Protein AF-A0A8B8AZ36-F1 (afdb_monomer_lite)

Organism: Crassostrea virginica (NCBI:txid6565)

Sequence (189 aa):
MECHCDKELCHYITGCNLSLAEGDSGCSVGYTGTDCELKCRYPNYGAGCQNQCSCNNSSCDPIFGCNTSNLKQCPLGYTEGNCEQPCEFPKFGEDCQKTCNCSEETCDHIFGCMSQNETNCSRKNEDMARNSSILFTSVIILSSLAFIMALFYVCILCKTQNKANHYMHQQISISAHQRHINLYENINI

InterPro domains:
  IPR042635 MEGF10/SREC1/2-like [PTHR24043] (3-163)

Structure (mmCIF, N/CA/C/O backbone):
data_AF-A0A8B8AZ36-F1
#
_entry.id   AF-A0A8B8AZ36-F1
#
loop_
_atom_site.group_PDB
_atom_site.id
_atom_site.type_symbol
_atom_site.label_atom_id
_atom_site.label_alt_id
_atom_site.label_comp_id
_atom_site.label_asym_id
_atom_site.label_entity_id
_atom_site.label_seq_id
_atom_site.pdbx_PDB_ins_code
_atom_site.Cartn_x
_atom_site.Cartn_y
_atom_site.Cartn_z
_atom_site.occupancy
_atom_site.B_iso_or_equiv
_atom_site.auth_seq_id
_atom_site.auth_comp_id
_atom_site.auth_asym_id
_atom_site.auth_atom_id
_atom_site.pdbx_PDB_model_num
ATOM 1 N N . MET A 1 1 ? -16.286 13.012 5.674 1.00 29.84 1 MET A N 1
ATOM 2 C CA . MET A 1 1 ? -16.216 12.220 4.433 1.00 29.84 1 MET A CA 1
ATOM 3 C C . MET A 1 1 ? -15.102 11.218 4.662 1.00 29.84 1 MET A C 1
ATOM 5 O O . MET A 1 1 ? -13.938 11.555 4.505 1.00 29.84 1 MET A O 1
ATOM 9 N N . GLU A 1 2 ? -15.457 10.093 5.277 1.00 26.86 2 GLU A N 1
ATOM 10 C CA . GLU A 1 2 ? -14.525 9.048 5.708 1.00 26.86 2 GLU A CA 1
ATOM 11 C C . GLU A 1 2 ? -14.263 8.101 4.541 1.00 26.86 2 GLU A C 1
ATOM 13 O O . GLU A 1 2 ? -15.210 7.602 3.937 1.00 26.86 2 GLU A O 1
ATOM 18 N N . CYS A 1 3 ? -12.992 7.836 4.241 1.00 32.00 3 CYS A N 1
ATOM 19 C CA . CYS A 1 3 ? -12.633 6.716 3.385 1.00 32.00 3 CYS A CA 1
ATOM 20 C C . CYS A 1 3 ? -12.610 5.446 4.242 1.00 32.00 3 CYS A C 1
ATOM 22 O O . CYS A 1 3 ? -11.691 5.248 5.035 1.00 32.00 3 CYS A O 1
ATOM 24 N N . HIS A 1 4 ? -13.638 4.608 4.111 1.00 37.12 4 HIS A N 1
ATOM 25 C CA . HIS A 1 4 ? -13.604 3.221 4.572 1.00 37.12 4 HIS A CA 1
ATOM 26 C C . HIS A 1 4 ? -12.771 2.406 3.580 1.00 37.12 4 HIS A C 1
ATOM 28 O O . HIS A 1 4 ? -13.288 1.947 2.569 1.00 37.12 4 HIS A O 1
ATOM 34 N N . CYS A 1 5 ? -11.480 2.246 3.848 1.00 43.59 5 CYS A N 1
ATOM 35 C CA . CYS A 1 5 ? -10.714 1.170 3.232 1.00 43.59 5 CYS A CA 1
ATOM 36 C C . CYS A 1 5 ? -10.516 0.080 4.276 1.00 43.59 5 CYS A C 1
ATOM 38 O O . CYS A 1 5 ? -9.810 0.294 5.267 1.00 43.59 5 CYS A O 1
ATOM 40 N N . ASP A 1 6 ? -11.109 -1.088 4.048 1.00 44.56 6 ASP A N 1
ATOM 41 C CA . ASP A 1 6 ? -10.643 -2.301 4.704 1.00 44.56 6 ASP A CA 1
ATOM 42 C C . ASP A 1 6 ? -9.175 -2.541 4.332 1.00 44.56 6 ASP A C 1
ATOM 44 O O . ASP A 1 6 ? -8.720 -2.188 3.242 1.00 44.56 6 ASP A O 1
ATOM 48 N N . LYS A 1 7 ? -8.410 -3.123 5.260 1.00 47.09 7 LYS A N 1
ATOM 49 C CA . LYS A 1 7 ? -6.957 -3.339 5.126 1.00 47.09 7 LYS A CA 1
ATOM 50 C C . LYS A 1 7 ? -6.553 -4.141 3.878 1.00 47.09 7 LYS A C 1
ATOM 52 O O . LYS A 1 7 ? -5.379 -4.128 3.527 1.00 47.09 7 LYS A O 1
ATOM 57 N N . GLU A 1 8 ? -7.503 -4.803 3.224 1.00 43.94 8 GLU A N 1
ATOM 58 C CA . GLU A 1 8 ? -7.317 -5.572 1.989 1.00 43.94 8 GLU A CA 1
ATOM 59 C C . GLU A 1 8 ? -7.479 -4.737 0.701 1.00 43.94 8 GLU A C 1
ATOM 61 O O . GLU A 1 8 ? -7.042 -5.178 -0.355 1.00 43.94 8 GLU A O 1
ATOM 66 N N . LEU A 1 9 ? -8.021 -3.511 0.766 1.00 43.47 9 LEU A N 1
ATOM 67 C CA . LEU A 1 9 ? -8.210 -2.621 -0.397 1.00 43.47 9 LEU A CA 1
ATOM 68 C C . LEU A 1 9 ? -7.116 -1.548 -0.564 1.00 43.47 9 LEU A C 1
ATOM 70 O O . LEU A 1 9 ? -7.205 -0.680 -1.434 1.00 43.47 9 LEU A O 1
ATOM 74 N N . CYS A 1 10 ? -6.060 -1.593 0.249 1.00 44.44 10 CYS A N 1
ATOM 75 C CA . CYS A 1 10 ? -4.899 -0.722 0.084 1.00 44.44 10 CYS A CA 1
ATOM 76 C C . CYS A 1 10 ? -3.953 -1.290 -0.981 1.00 44.44 10 CYS A C 1
ATOM 78 O O . CYS A 1 10 ? -3.087 -2.109 -0.681 1.00 44.44 10 CYS A O 1
ATOM 80 N N . HIS A 1 11 ? -4.071 -0.822 -2.223 1.00 43.62 11 HIS A N 1
ATOM 81 C CA . HIS A 1 11 ? -3.077 -1.120 -3.251 1.00 43.62 11 HIS A CA 1
ATOM 82 C C . HIS A 1 11 ? -1.880 -0.170 -3.128 1.00 43.62 11 HIS A C 1
ATOM 84 O O . HIS A 1 11 ? -2.025 1.054 -3.179 1.00 43.62 11 HIS A O 1
ATOM 90 N N . TYR A 1 12 ? -0.685 -0.743 -2.978 1.00 45.41 12 TYR A N 1
ATOM 91 C CA . TYR A 1 12 ? 0.540 -0.013 -2.640 1.00 45.41 12 TYR A CA 1
ATOM 92 C C . TYR A 1 12 ? 0.990 1.011 -3.697 1.00 45.41 12 TYR A C 1
ATOM 94 O O . TYR A 1 12 ? 1.766 1.895 -3.366 1.00 45.41 12 TYR A O 1
ATOM 102 N N . ILE A 1 13 ? 0.487 0.939 -4.938 1.00 41.25 13 ILE A N 1
ATOM 103 C CA . ILE A 1 13 ? 0.806 1.891 -6.021 1.00 41.25 13 ILE A CA 1
ATOM 104 C C . ILE A 1 13 ? -0.201 3.055 -6.083 1.00 41.25 13 ILE A C 1
ATOM 106 O O . ILE A 1 13 ? 0.170 4.184 -6.388 1.00 41.25 13 ILE A O 1
ATOM 110 N N . THR A 1 14 ? -1.483 2.806 -5.800 1.00 44.69 14 THR A N 1
ATOM 111 C CA . THR A 1 14 ? -2.574 3.776 -6.036 1.00 44.69 14 THR A CA 1
ATOM 112 C C . THR A 1 14 ? -3.171 4.369 -4.757 1.00 44.69 14 THR A C 1
ATOM 114 O O . THR A 1 14 ? -4.000 5.278 -4.835 1.00 44.69 14 THR A O 1
ATOM 117 N N . GLY A 1 15 ? -2.751 3.888 -3.581 1.00 50.66 15 GLY A N 1
ATOM 118 C CA . GLY A 1 15 ? -3.292 4.298 -2.285 1.00 50.66 15 GLY A CA 1
ATOM 119 C C . GLY A 1 15 ? -4.764 3.904 -2.094 1.00 50.66 15 GLY A C 1
ATOM 120 O O . GLY A 1 15 ? -5.312 3.090 -2.836 1.00 50.66 15 GLY A O 1
ATOM 121 N N . CYS A 1 16 ? -5.417 4.499 -1.091 1.00 47.12 16 CYS A N 1
ATOM 122 C CA . CYS A 1 16 ? -6.857 4.359 -0.851 1.00 47.12 16 CYS A CA 1
ATOM 123 C C . CYS A 1 16 ? -7.655 5.238 -1.812 1.00 47.12 16 CYS A C 1
ATOM 125 O O . CYS A 1 16 ? -8.027 6.365 -1.478 1.00 47.12 16 CYS A O 1
ATOM 127 N N . ASN A 1 17 ? -7.900 4.740 -3.019 1.00 44.03 17 ASN A N 1
ATOM 128 C CA . ASN A 1 17 ? -8.716 5.445 -3.994 1.00 44.03 17 ASN A CA 1
ATOM 129 C C . ASN A 1 17 ? -10.112 4.827 -4.071 1.00 44.03 17 ASN A C 1
ATOM 131 O O . ASN A 1 17 ? -10.354 3.902 -4.837 1.00 44.03 17 ASN A O 1
ATOM 135 N N . LEU A 1 18 ? -11.035 5.382 -3.288 1.00 46.84 18 LEU A N 1
ATOM 136 C CA . LEU A 1 18 ? -12.446 4.987 -3.228 1.00 46.84 18 LEU A CA 1
ATOM 137 C C . LEU A 1 18 ? -13.262 5.387 -4.477 1.00 46.84 18 LEU A C 1
ATOM 139 O O . LEU A 1 18 ? -14.480 5.496 -4.386 1.00 46.84 18 LEU A O 1
ATOM 143 N N . SER A 1 19 ? -12.629 5.673 -5.627 1.00 43.22 19 SER A N 1
ATOM 144 C CA . SER A 1 19 ? -13.384 6.174 -6.791 1.00 43.22 19 SER A CA 1
ATOM 145 C C . SER A 1 19 ? -12.708 6.172 -8.175 1.00 43.22 19 SER A C 1
ATOM 147 O O . SER A 1 19 ? -13.325 6.684 -9.103 1.00 43.22 19 SER A O 1
ATOM 149 N N . LEU A 1 20 ? -11.495 5.637 -8.391 1.00 43.44 20 LEU A N 1
ATOM 150 C CA . LEU A 1 20 ? -10.853 5.726 -9.729 1.00 43.44 20 LEU A CA 1
ATOM 151 C C . LEU A 1 20 ? -10.455 4.405 -10.403 1.00 43.44 20 LEU A C 1
ATOM 153 O O . LEU A 1 20 ? -9.834 4.447 -11.463 1.00 43.44 20 LEU A O 1
ATOM 157 N N . ALA A 1 21 ? -10.815 3.241 -9.863 1.00 45.69 21 ALA A N 1
ATOM 158 C CA . ALA A 1 21 ? -10.394 1.976 -10.472 1.00 45.69 21 ALA A CA 1
ATOM 159 C C . ALA A 1 21 ? -11.364 0.804 -10.294 1.00 45.69 21 ALA A C 1
ATOM 161 O O . ALA A 1 21 ? -10.959 -0.340 -10.471 1.00 45.69 21 ALA A O 1
ATOM 162 N N . GLU A 1 22 ? -12.633 1.047 -9.977 1.00 45.59 22 GLU A N 1
ATOM 163 C CA . GLU A 1 22 ? -13.631 -0.019 -10.051 1.00 45.59 22 GLU A CA 1
ATOM 164 C C . GLU A 1 22 ? -13.930 -0.285 -11.532 1.00 45.59 22 GLU A C 1
ATOM 166 O O . GLU A 1 22 ? -14.834 0.286 -12.136 1.00 45.59 22 GLU A O 1
ATOM 171 N N . GLY A 1 23 ? -13.123 -1.148 -12.154 1.00 50.41 23 GLY A N 1
ATOM 172 C CA . GLY A 1 23 ? -13.674 -1.993 -13.205 1.00 50.41 23 GLY A CA 1
ATOM 173 C C . GLY A 1 23 ? -14.801 -2.832 -12.598 1.00 50.41 23 GLY A C 1
ATOM 174 O O . GLY A 1 23 ? -14.775 -3.104 -11.399 1.00 50.41 23 GLY A O 1
ATOM 175 N N . ASP A 1 24 ? -15.752 -3.270 -13.422 1.00 50.84 24 ASP A N 1
ATOM 176 C CA . ASP A 1 24 ? -16.956 -4.051 -13.055 1.00 50.84 24 ASP A CA 1
ATOM 177 C C . ASP A 1 24 ? -16.686 -5.275 -12.134 1.00 50.84 24 ASP A C 1
ATOM 179 O O . ASP A 1 24 ? -17.596 -5.847 -11.547 1.00 50.84 24 ASP A O 1
ATOM 183 N N . SER A 1 25 ? -15.415 -5.666 -11.973 1.00 54.69 25 SER A N 1
ATOM 184 C CA . SER A 1 25 ? -14.916 -6.757 -11.135 1.00 54.69 25 SER A CA 1
ATOM 185 C C . SER A 1 25 ? -14.356 -6.367 -9.751 1.00 54.69 25 SER A C 1
ATOM 187 O O . SER A 1 25 ? -13.935 -7.261 -9.028 1.00 54.69 25 SER A O 1
ATOM 189 N N . GLY A 1 26 ? -14.279 -5.083 -9.375 1.00 62.75 26 GLY A N 1
ATOM 190 C CA . GLY A 1 26 ? -13.839 -4.643 -8.033 1.00 62.75 26 GLY A CA 1
ATOM 191 C C . GLY A 1 26 ? -12.334 -4.759 -7.715 1.00 62.75 26 GLY A C 1
ATOM 192 O O . GLY A 1 26 ? -11.932 -4.507 -6.583 1.00 62.75 26 GLY A O 1
ATOM 193 N N . CYS A 1 27 ? -11.489 -5.111 -8.692 1.00 70.00 27 CYS A N 1
ATOM 194 C CA . CYS A 1 27 ? -10.033 -5.213 -8.523 1.00 70.00 27 CYS A CA 1
ATOM 195 C C . CYS A 1 27 ? -9.284 -3.953 -8.973 1.00 70.00 27 CYS A C 1
ATOM 197 O O . CYS A 1 27 ? -9.700 -3.276 -9.913 1.00 70.00 27 CYS A O 1
ATOM 199 N N . SER A 1 28 ? -8.119 -3.706 -8.359 1.00 67.75 28 SER A N 1
ATOM 200 C CA . SER A 1 28 ? -7.162 -2.683 -8.803 1.00 67.75 28 SER A CA 1
ATOM 201 C C . SER A 1 28 ? -6.790 -2.851 -10.280 1.00 67.75 28 SER A C 1
ATOM 203 O O . SER A 1 28 ? -6.712 -3.967 -10.796 1.00 67.75 28 SER A O 1
ATOM 205 N N . VAL A 1 29 ? -6.509 -1.733 -10.960 1.00 73.00 29 VAL A N 1
ATOM 206 C CA . VAL A 1 29 ? -6.084 -1.723 -12.371 1.00 73.00 29 VAL A CA 1
ATOM 207 C C . VAL A 1 29 ? -4.913 -2.685 -12.582 1.00 73.00 29 VAL A C 1
ATOM 209 O O . VAL A 1 29 ? -3.941 -2.653 -11.830 1.00 73.00 29 VAL A O 1
ATOM 212 N N . GLY A 1 30 ? -5.006 -3.531 -13.609 1.00 77.25 30 GLY A N 1
ATOM 213 C CA . GLY A 1 30 ? -3.983 -4.522 -13.933 1.00 77.25 30 GLY A CA 1
ATOM 214 C C . GLY A 1 30 ? -4.075 -5.843 -13.171 1.00 77.25 30 GLY A C 1
ATOM 215 O O . GLY A 1 30 ? -3.223 -6.707 -13.390 1.00 77.25 30 GLY A O 1
ATOM 216 N N . TYR A 1 31 ? -5.107 -6.029 -12.342 1.00 77.19 31 TYR A N 1
ATOM 217 C CA . TYR A 1 31 ? -5.356 -7.256 -11.587 1.00 77.19 31 TYR A CA 1
ATOM 218 C C . TYR A 1 31 ? -6.788 -7.788 -11.770 1.00 77.19 31 TYR A C 1
ATOM 220 O O . TYR A 1 31 ? -7.720 -7.059 -12.109 1.00 77.19 31 TYR A O 1
ATOM 228 N N . THR A 1 32 ? -6.950 -9.094 -11.563 1.00 79.81 32 THR A N 1
ATOM 229 C CA . THR A 1 32 ? -8.193 -9.861 -11.696 1.00 79.81 32 THR A CA 1
ATOM 230 C C . THR A 1 32 ? -8.167 -11.104 -10.790 1.00 79.81 32 THR A C 1
ATOM 232 O O . THR A 1 32 ? -7.202 -11.336 -10.061 1.00 79.81 32 THR A O 1
ATOM 235 N N . GLY A 1 33 ? -9.221 -11.919 -10.838 1.00 75.12 33 GLY A N 1
ATOM 236 C CA . GLY A 1 33 ? -9.427 -13.076 -9.962 1.00 75.12 33 GLY A CA 1
ATOM 237 C C . GLY A 1 33 ? -10.389 -12.779 -8.812 1.00 75.12 33 GLY A C 1
ATOM 238 O O . GLY A 1 33 ? -10.807 -11.640 -8.627 1.00 75.12 33 GLY A O 1
ATOM 239 N N . THR A 1 34 ? -10.755 -13.816 -8.056 1.00 73.19 34 THR A N 1
ATOM 240 C CA . THR A 1 34 ? -11.676 -13.707 -6.909 1.00 73.19 34 THR A CA 1
ATOM 241 C C . THR A 1 34 ? -11.117 -12.828 -5.798 1.00 73.19 34 THR A C 1
ATOM 243 O O . THR A 1 34 ? -11.870 -12.086 -5.182 1.00 73.19 34 THR A O 1
ATOM 246 N N . ASP A 1 35 ? -9.797 -12.873 -5.614 1.00 70.31 35 ASP A N 1
ATOM 247 C CA . ASP A 1 35 ? -9.071 -12.176 -4.548 1.00 70.31 35 ASP A CA 1
ATOM 248 C C . ASP A 1 35 ? -8.061 -11.156 -5.111 1.00 70.31 35 ASP A C 1
ATOM 250 O O . ASP A 1 35 ? -7.111 -10.760 -4.443 1.00 70.31 35 ASP A O 1
ATOM 254 N N . CYS A 1 36 ? -8.227 -10.751 -6.378 1.00 75.50 36 CYS A N 1
ATOM 255 C CA . CYS A 1 36 ? -7.363 -9.793 -7.084 1.00 75.50 36 CYS A CA 1
ATOM 256 C C . CYS A 1 36 ? -5.855 -10.139 -7.100 1.00 75.50 36 CYS A C 1
ATOM 258 O O . CYS A 1 36 ? -5.009 -9.269 -7.301 1.00 75.50 36 CYS A O 1
ATOM 260 N N . GLU A 1 37 ? -5.507 -11.415 -6.924 1.00 78.38 37 GLU A N 1
ATOM 261 C CA . GLU A 1 37 ? -4.124 -11.910 -6.882 1.00 78.38 37 GLU A CA 1
ATOM 262 C C . GLU A 1 37 ? -3.501 -12.122 -8.273 1.00 78.38 37 GLU A C 1
ATOM 264 O O . GLU A 1 37 ? -2.282 -12.257 -8.415 1.00 78.38 37 GLU A O 1
ATOM 269 N N . LEU A 1 38 ? -4.322 -12.151 -9.326 1.00 79.12 38 LEU A N 1
ATOM 270 C CA . LEU A 1 38 ? -3.872 -12.460 -10.677 1.00 79.12 38 LEU A CA 1
ATOM 271 C C . LEU A 1 38 ? -3.616 -11.171 -11.450 1.00 79.12 38 LEU A C 1
ATOM 273 O O . LEU A 1 38 ? -4.531 -10.387 -11.676 1.00 79.12 38 LEU A O 1
ATOM 277 N N . LYS A 1 39 ? -2.390 -10.973 -11.939 1.00 83.12 39 LYS A N 1
ATOM 278 C CA . LYS A 1 39 ? -2.108 -9.911 -12.917 1.00 83.12 39 LYS A CA 1
ATOM 279 C C . LYS A 1 39 ? -2.879 -10.159 -14.212 1.00 83.12 39 LYS A C 1
ATOM 281 O O . LYS A 1 39 ? -3.089 -11.313 -14.601 1.00 83.12 39 LYS A O 1
ATOM 286 N N . CYS A 1 40 ? -3.234 -9.089 -14.921 1.00 87.50 40 CYS A N 1
ATOM 287 C CA . CYS A 1 40 ? -3.819 -9.215 -16.247 1.00 87.50 40 CYS A CA 1
ATOM 288 C C . CYS A 1 40 ? -2.908 -10.039 -17.154 1.00 87.50 40 CYS A C 1
ATOM 290 O O . CYS A 1 40 ? -1.714 -9.775 -17.307 1.00 87.50 40 CYS A O 1
ATOM 292 N N . ARG A 1 41 ? -3.489 -11.086 -17.737 1.00 92.69 41 ARG A N 1
ATOM 293 C CA . ARG A 1 41 ? -2.778 -11.979 -18.641 1.00 92.69 41 ARG A CA 1
ATOM 294 C C . ARG A 1 41 ? -2.776 -11.378 -20.038 1.00 92.69 41 ARG A C 1
ATOM 296 O O . ARG A 1 41 ? -3.846 -11.050 -20.554 1.00 92.69 41 ARG A O 1
ATOM 303 N N . TYR A 1 42 ? -1.603 -11.334 -20.668 1.00 91.81 42 TYR A N 1
ATOM 304 C CA . TYR A 1 42 ? -1.464 -10.944 -22.070 1.00 91.81 42 TYR A CA 1
ATOM 305 C C . TYR A 1 42 ? -2.485 -11.676 -22.963 1.00 91.81 42 TYR A C 1
ATOM 307 O O . TYR A 1 42 ? -2.653 -12.894 -22.815 1.00 91.81 42 TYR A O 1
ATOM 315 N N . PRO A 1 43 ? -3.161 -10.968 -23.886 1.00 91.50 43 PRO A N 1
ATOM 316 C CA . PRO A 1 43 ? -2.902 -9.585 -24.304 1.00 91.50 43 PRO A CA 1
ATOM 317 C C . PRO A 1 43 ? -3.593 -8.507 -23.463 1.00 91.50 43 PRO A C 1
ATOM 319 O O . PRO A 1 43 ? -3.598 -7.355 -23.872 1.00 91.50 43 PRO A O 1
ATOM 322 N N . ASN A 1 44 ? -4.198 -8.840 -22.327 1.00 91.25 44 ASN A N 1
ATOM 323 C CA . ASN A 1 44 ? -5.080 -7.914 -21.632 1.00 91.25 44 ASN A CA 1
ATOM 324 C C . ASN A 1 44 ? -4.363 -7.021 -20.610 1.00 91.25 44 ASN A C 1
ATOM 326 O O . ASN A 1 44 ? -3.403 -7.451 -19.974 1.00 91.25 44 ASN A O 1
ATOM 330 N N . TYR A 1 45 ? -4.882 -5.808 -20.417 1.00 87.19 45 TYR A N 1
ATOM 331 C CA . TYR A 1 45 ? -4.398 -4.829 -19.444 1.00 87.19 45 TYR A CA 1
ATOM 332 C C . TYR A 1 45 ? -5.518 -3.881 -18.971 1.00 87.19 45 TYR A C 1
ATOM 334 O O . TYR A 1 45 ? -6.638 -3.891 -19.490 1.00 87.19 45 TYR A O 1
ATOM 342 N N . GLY A 1 46 ? -5.206 -3.026 -17.998 1.00 74.56 46 GLY A N 1
ATOM 343 C CA . GLY A 1 46 ? -6.093 -1.979 -17.501 1.00 74.56 46 GLY A CA 1
ATOM 344 C C . GLY A 1 46 ? -7.117 -2.478 -16.479 1.00 74.56 46 GLY A C 1
ATOM 345 O O . GLY A 1 46 ? -6.987 -3.560 -15.906 1.00 74.56 46 GLY A O 1
ATOM 346 N N . ALA A 1 47 ? -8.133 -1.659 -16.204 1.00 77.94 47 ALA A N 1
ATOM 347 C CA . ALA A 1 47 ? -9.165 -1.986 -15.223 1.00 77.94 47 ALA A CA 1
ATOM 348 C C . ALA A 1 47 ? -9.960 -3.218 -15.681 1.00 77.94 47 ALA A C 1
ATOM 350 O O . ALA A 1 47 ? -10.400 -3.286 -16.830 1.00 77.94 47 ALA A O 1
ATOM 351 N N . GLY A 1 48 ? -10.084 -4.217 -14.801 1.00 77.94 48 GLY A N 1
ATOM 352 C CA . GLY A 1 48 ? -10.758 -5.483 -15.106 1.00 77.94 48 GLY A CA 1
ATOM 353 C C . GLY A 1 48 ? -10.160 -6.265 -16.283 1.00 77.94 48 GLY A C 1
ATOM 354 O O . GLY A 1 48 ? -10.836 -7.130 -16.832 1.00 77.94 48 GLY A O 1
ATOM 355 N N . CYS A 1 49 ? -8.928 -5.954 -16.707 1.00 87.06 49 CYS A N 1
ATOM 356 C CA . CYS A 1 49 ? -8.278 -6.559 -17.872 1.00 87.06 49 CYS A CA 1
ATOM 357 C C . CYS A 1 49 ? -9.119 -6.472 -19.161 1.00 87.06 49 CYS A C 1
ATOM 359 O O . CYS A 1 49 ? -9.157 -7.415 -19.950 1.00 87.06 49 CYS A O 1
ATOM 361 N N . GLN A 1 50 ? -9.830 -5.359 -19.363 1.00 87.88 50 GLN A N 1
ATOM 362 C CA . GLN A 1 50 ? -10.739 -5.192 -20.503 1.00 87.88 50 GLN A CA 1
ATOM 363 C C . GLN A 1 50 ? -10.058 -4.612 -21.751 1.00 87.88 50 GLN A C 1
ATOM 365 O O . GLN A 1 50 ? -10.605 -4.709 -22.849 1.00 87.88 50 GLN A O 1
ATOM 370 N N . ASN A 1 51 ? -8.868 -4.021 -21.608 1.00 86.00 51 ASN A N 1
ATOM 371 C CA . ASN A 1 51 ? -8.118 -3.472 -22.736 1.00 86.00 51 ASN A CA 1
ATOM 372 C C . ASN A 1 51 ? -7.151 -4.512 -23.298 1.00 86.00 51 ASN A C 1
ATOM 374 O O . ASN A 1 51 ? -6.659 -5.350 -22.551 1.00 86.00 51 ASN A O 1
ATOM 378 N N . GLN A 1 52 ? -6.829 -4.430 -24.592 1.00 90.38 52 GLN A N 1
ATOM 379 C CA . GLN A 1 52 ? -5.882 -5.335 -25.249 1.00 90.38 52 GLN A CA 1
ATOM 380 C C . GLN A 1 52 ? -4.657 -4.601 -25.790 1.00 90.38 52 GLN A C 1
ATOM 382 O O . GLN A 1 52 ? -4.753 -3.582 -26.473 1.00 90.38 52 GLN A O 1
ATOM 387 N N . CYS A 1 53 ? -3.489 -5.159 -25.512 1.00 87.56 53 CYS A N 1
ATOM 388 C CA . CYS A 1 53 ? -2.210 -4.726 -26.031 1.00 87.56 53 CYS A CA 1
ATOM 389 C C . CYS A 1 53 ? -2.095 -5.007 -27.530 1.00 87.56 53 CYS A C 1
ATOM 391 O O . CYS A 1 53 ? -2.306 -6.125 -27.989 1.00 87.56 53 CYS A O 1
ATOM 393 N N . SER A 1 54 ? -1.683 -3.988 -28.286 1.00 85.81 54 SER A N 1
ATOM 394 C CA . SER A 1 54 ? -1.321 -4.096 -29.710 1.00 85.81 54 SER A CA 1
ATOM 395 C C . SER A 1 54 ? 0.181 -4.345 -29.941 1.00 85.81 54 SER A C 1
ATOM 397 O O . SER A 1 54 ? 0.652 -4.343 -31.074 1.00 85.81 54 SER A O 1
ATOM 399 N N . CYS A 1 55 ? 0.945 -4.530 -28.866 1.00 82.00 55 CYS A N 1
ATOM 400 C CA . CYS A 1 55 ? 2.382 -4.789 -28.835 1.00 82.00 55 CYS A CA 1
ATOM 401 C C . CYS A 1 55 ? 2.663 -6.251 -28.451 1.00 82.00 55 CYS A C 1
ATOM 403 O O . CYS A 1 55 ? 1.752 -7.042 -28.185 1.00 82.00 55 CYS A O 1
ATOM 405 N N . ASN A 1 56 ? 3.944 -6.625 -28.434 1.00 80.62 56 ASN A N 1
ATOM 406 C CA . ASN A 1 56 ? 4.367 -7.951 -27.991 1.00 80.62 56 ASN A CA 1
ATOM 407 C C . ASN A 1 56 ? 4.127 -8.149 -26.477 1.00 80.62 56 ASN A C 1
ATOM 409 O O . ASN A 1 56 ? 3.912 -7.198 -25.729 1.00 80.62 56 ASN A O 1
ATOM 413 N N . ASN A 1 57 ? 4.180 -9.404 -26.025 1.00 83.44 57 ASN A N 1
ATOM 414 C CA . ASN A 1 57 ? 3.978 -9.754 -24.615 1.00 83.44 57 ASN A CA 1
ATOM 415 C C . ASN A 1 57 ? 4.980 -9.070 -23.673 1.00 83.44 57 ASN A C 1
ATOM 417 O O . ASN A 1 57 ? 4.612 -8.646 -22.588 1.00 83.44 57 ASN A O 1
ATOM 421 N N . SER A 1 58 ? 6.234 -8.923 -24.102 1.00 79.88 58 SER A N 1
ATOM 422 C CA . SER A 1 58 ? 7.295 -8.301 -23.302 1.00 79.88 58 SER A CA 1
ATOM 423 C C . SER A 1 58 ? 7.108 -6.802 -23.063 1.00 79.88 58 SER A C 1
ATOM 425 O O . SER A 1 58 ? 7.650 -6.291 -22.098 1.00 79.88 58 SER A O 1
ATOM 427 N N . SER A 1 59 ? 6.359 -6.103 -23.917 1.00 76.44 59 SER A N 1
ATOM 428 C CA . SER A 1 59 ? 6.144 -4.651 -23.833 1.00 76.44 59 SER A CA 1
ATOM 429 C C . SER A 1 59 ? 4.716 -4.284 -23.420 1.00 76.44 59 SER A C 1
ATOM 431 O O . SER A 1 59 ? 4.325 -3.124 -23.518 1.00 76.44 59 SER A O 1
ATOM 433 N N . CYS A 1 60 ? 3.919 -5.272 -23.012 1.00 83.38 60 CYS A N 1
ATOM 434 C CA . CYS A 1 60 ? 2.547 -5.089 -22.564 1.00 83.38 60 CYS A CA 1
ATOM 435 C C . CYS A 1 60 ? 2.514 -5.050 -21.036 1.00 83.38 60 CYS A C 1
ATOM 437 O O . CYS A 1 60 ? 2.557 -6.092 -20.381 1.00 83.38 60 CYS A O 1
ATOM 439 N N . ASP A 1 61 ? 2.434 -3.849 -20.473 1.00 85.00 61 ASP A N 1
ATOM 440 C CA . ASP A 1 61 ? 2.275 -3.687 -19.035 1.00 85.00 61 ASP A CA 1
ATOM 441 C C . ASP A 1 61 ? 0.820 -3.987 -18.610 1.00 85.00 61 ASP A C 1
ATOM 443 O O . ASP A 1 61 ? -0.112 -3.486 -19.244 1.00 85.00 61 ASP A O 1
ATOM 447 N N . PRO A 1 62 ? 0.576 -4.764 -17.537 1.00 80.88 62 PRO A N 1
ATOM 448 C CA . PRO A 1 62 ? -0.776 -5.083 -17.076 1.00 80.88 62 PRO A CA 1
ATOM 449 C C . PRO A 1 62 ? -1.628 -3.862 -16.705 1.00 80.88 62 PRO A C 1
ATOM 451 O O . PRO A 1 62 ? -2.852 -3.945 -16.756 1.00 80.88 62 PRO A O 1
ATOM 454 N N . ILE A 1 63 ? -1.022 -2.730 -16.345 1.00 80.38 63 ILE A N 1
ATOM 455 C CA . ILE A 1 63 ? -1.710 -1.499 -15.941 1.00 80.38 63 ILE A CA 1
ATOM 456 C C . ILE A 1 63 ? -1.818 -0.539 -17.132 1.00 80.38 63 ILE A C 1
ATOM 458 O O . ILE A 1 63 ? -2.908 -0.048 -17.433 1.00 80.38 63 ILE A O 1
ATOM 462 N N . PHE A 1 64 ? -0.709 -0.295 -17.830 1.00 74.06 64 PHE A N 1
ATOM 463 C CA . PHE A 1 64 ? -0.579 0.770 -18.835 1.00 74.06 64 PHE A CA 1
ATOM 464 C C . PHE A 1 64 ? -0.619 0.280 -20.292 1.00 74.06 64 PHE A C 1
ATOM 466 O O . PHE A 1 64 ? -0.694 1.086 -21.227 1.00 74.06 64 PHE A O 1
ATOM 473 N N . GLY A 1 65 ? -0.595 -1.034 -20.507 1.00 82.19 65 GLY A N 1
ATOM 474 C CA . GLY A 1 65 ? -0.597 -1.650 -21.826 1.00 82.19 65 GLY A CA 1
ATOM 475 C C . GLY A 1 65 ? 0.693 -1.369 -22.587 1.00 82.19 65 GLY A C 1
ATOM 476 O O . GLY A 1 65 ? 1.783 -1.436 -22.033 1.00 82.19 65 GLY A O 1
ATOM 477 N N . CYS A 1 66 ? 0.573 -1.038 -23.872 1.00 79.75 66 CYS A N 1
ATOM 478 C CA . CYS A 1 66 ? 1.721 -0.820 -24.763 1.00 79.75 66 CYS A CA 1
ATOM 479 C C . CYS A 1 66 ? 2.335 0.583 -24.702 1.00 79.75 66 CYS A C 1
ATOM 481 O O . CYS A 1 66 ? 3.274 0.867 -25.441 1.00 79.75 66 CYS A O 1
ATOM 483 N N . ASN A 1 67 ? 1.766 1.486 -23.900 1.00 65.44 67 ASN A N 1
ATOM 484 C CA . ASN A 1 67 ? 2.139 2.900 -23.894 1.00 65.44 67 ASN A CA 1
ATOM 485 C C . ASN A 1 67 ? 3.125 3.270 -22.780 1.00 65.44 67 ASN A C 1
ATOM 487 O O . ASN A 1 67 ? 3.362 4.459 -22.575 1.00 65.44 67 ASN A O 1
ATOM 491 N N . THR A 1 68 ? 3.742 2.301 -22.098 1.00 59.38 68 THR A N 1
ATOM 492 C CA . THR A 1 68 ? 4.808 2.575 -21.115 1.00 59.38 68 THR A CA 1
ATOM 493 C C . THR A 1 68 ? 5.971 3.372 -21.713 1.00 59.38 68 THR A C 1
ATOM 495 O O . THR A 1 68 ? 6.549 4.210 -21.035 1.00 59.38 68 THR A O 1
ATOM 498 N N . SER A 1 69 ? 6.233 3.211 -23.012 1.00 51.00 69 SER A N 1
ATOM 499 C CA . SER A 1 69 ? 7.265 3.926 -23.778 1.00 51.00 69 SER A CA 1
ATOM 500 C C . SER A 1 69 ? 6.816 5.250 -24.424 1.00 51.00 69 SER A C 1
ATOM 502 O O . SER A 1 69 ? 7.656 6.004 -24.906 1.00 51.00 69 SER A O 1
ATOM 504 N N . ASN A 1 70 ? 5.512 5.569 -24.435 1.00 49.66 70 ASN A N 1
ATOM 505 C CA . ASN A 1 70 ? 4.966 6.851 -24.932 1.00 49.66 70 ASN A CA 1
ATOM 506 C C . ASN A 1 70 ? 4.421 7.749 -23.814 1.00 49.66 70 ASN A C 1
ATOM 508 O O . ASN A 1 70 ? 3.874 8.827 -24.072 1.00 49.66 70 ASN A O 1
ATOM 512 N N . LEU A 1 71 ? 4.560 7.319 -22.563 1.00 53.25 71 LEU A N 1
ATOM 513 C CA . LEU A 1 71 ? 4.347 8.176 -21.418 1.00 53.25 71 LEU A CA 1
ATOM 514 C C . LEU A 1 71 ? 5.386 9.299 -21.483 1.00 53.25 71 LEU A C 1
ATOM 516 O O . LEU A 1 71 ? 6.580 9.086 -21.303 1.00 53.25 71 LEU A O 1
ATOM 520 N N . LYS A 1 72 ? 4.919 10.525 -21.744 1.00 54.03 72 LYS A N 1
ATOM 521 C CA . LYS A 1 72 ? 5.743 11.745 -21.706 1.00 54.03 72 LYS A CA 1
ATOM 522 C C . LYS A 1 72 ? 6.461 11.923 -20.351 1.00 54.03 72 LYS A C 1
ATOM 524 O O . LYS A 1 72 ? 7.385 12.724 -20.263 1.00 54.03 72 LYS A O 1
ATOM 529 N N . GLN A 1 73 ? 6.018 11.185 -19.331 1.00 58.16 73 GLN A N 1
ATOM 530 C CA . GLN A 1 73 ? 6.543 11.134 -17.975 1.00 58.16 73 GLN A CA 1
ATOM 531 C C . GLN A 1 73 ? 6.373 9.731 -17.398 1.00 58.16 73 GLN A C 1
ATOM 533 O O . GLN A 1 73 ? 5.277 9.172 -17.460 1.00 58.16 73 GLN A O 1
ATOM 538 N N . CYS A 1 74 ? 7.447 9.172 -16.844 1.00 68.00 74 CYS A N 1
ATOM 539 C CA . CYS A 1 74 ? 7.427 7.829 -16.284 1.00 68.00 74 CYS A CA 1
ATOM 540 C C . CYS A 1 74 ? 6.557 7.732 -15.023 1.00 68.00 74 CYS A C 1
ATOM 542 O O . CYS A 1 74 ? 6.346 8.735 -14.336 1.00 68.00 74 CYS A O 1
ATOM 544 N N . PRO A 1 75 ? 6.047 6.528 -14.690 1.00 68.62 75 PRO A N 1
ATOM 545 C CA . PRO A 1 75 ? 5.440 6.284 -13.392 1.00 68.62 75 PRO A CA 1
ATOM 546 C C . PRO A 1 75 ? 6.392 6.703 -12.267 1.00 68.62 75 PRO A C 1
ATOM 548 O O . PRO A 1 75 ? 7.614 6.644 -12.412 1.00 68.62 75 PRO A O 1
ATOM 551 N N . LEU A 1 76 ? 5.818 7.111 -11.134 1.00 74.25 76 LEU A N 1
ATOM 552 C CA . LEU A 1 76 ? 6.585 7.533 -9.964 1.00 74.25 76 LEU A CA 1
ATOM 553 C C . LEU A 1 76 ? 7.641 6.487 -9.604 1.00 74.25 76 LEU A C 1
ATOM 555 O O . LEU A 1 76 ? 7.335 5.304 -9.479 1.00 74.25 76 LEU A O 1
ATOM 559 N N . GLY A 1 77 ? 8.870 6.945 -9.404 1.00 79.44 77 GLY A N 1
ATOM 560 C CA . GLY A 1 77 ? 9.979 6.090 -9.021 1.00 79.44 77 GLY A CA 1
ATOM 561 C C . GLY A 1 77 ? 10.631 5.313 -10.160 1.00 79.44 77 GLY A C 1
ATOM 562 O O . GLY A 1 77 ? 11.438 4.434 -9.863 1.00 79.44 77 GLY A O 1
ATOM 563 N N . TYR A 1 78 ? 10.313 5.618 -11.421 1.00 81.69 78 TYR A N 1
ATOM 564 C CA . TYR A 1 78 ? 10.942 5.025 -12.602 1.00 81.69 78 TYR A CA 1
ATOM 565 C C . TYR A 1 78 ? 11.478 6.097 -13.558 1.00 81.69 78 TYR A C 1
ATOM 567 O O . TYR A 1 78 ? 10.959 7.210 -13.624 1.00 81.69 78 TYR A O 1
ATOM 575 N N . THR A 1 79 ? 12.522 5.756 -14.311 1.00 78.06 79 THR A N 1
ATOM 576 C CA . THR A 1 79 ? 13.221 6.641 -15.250 1.00 78.06 79 THR A CA 1
ATOM 577 C C . THR A 1 79 ? 13.649 5.898 -16.525 1.00 78.06 79 THR A C 1
ATOM 579 O O . THR A 1 79 ? 13.645 4.670 -16.572 1.00 78.06 79 THR A O 1
ATOM 582 N N . GLU A 1 80 ? 14.026 6.681 -17.545 1.00 67.06 80 GLU A N 1
ATOM 583 C CA . GLU A 1 80 ? 14.613 6.294 -18.842 1.00 67.06 80 GLU A CA 1
ATOM 584 C C . GLU A 1 80 ? 13.751 5.464 -19.815 1.00 67.06 80 GLU A C 1
ATOM 586 O O . GLU A 1 80 ? 13.042 4.544 -19.426 1.00 67.06 80 GLU A O 1
ATOM 591 N N . GLY A 1 81 ? 13.894 5.754 -21.122 1.00 65.19 81 GLY A N 1
ATOM 592 C CA . GLY A 1 81 ? 13.549 4.903 -22.279 1.00 65.19 81 GLY A CA 1
ATOM 593 C C . GLY A 1 81 ? 12.106 4.387 -22.376 1.00 65.19 81 GLY A C 1
ATOM 594 O O . GLY A 1 81 ? 11.346 4.845 -23.223 1.00 65.19 81 GLY A O 1
ATOM 595 N N . ASN A 1 82 ? 11.771 3.415 -21.524 1.00 63.69 82 ASN A N 1
ATOM 596 C CA . ASN A 1 82 ? 10.492 2.699 -21.441 1.00 63.69 82 ASN A CA 1
ATOM 597 C C . ASN A 1 82 ? 9.899 2.679 -20.016 1.00 63.69 82 ASN A C 1
ATOM 599 O O . ASN A 1 82 ? 8.957 1.931 -19.760 1.00 63.69 82 ASN A O 1
ATOM 603 N N . CYS A 1 83 ? 10.466 3.450 -19.082 1.00 70.50 83 CYS A N 1
ATOM 604 C CA . CYS A 1 83 ? 10.078 3.485 -17.672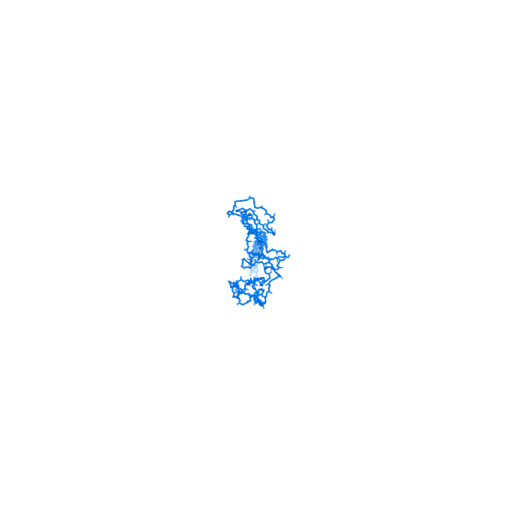 1.00 70.50 83 CYS A CA 1
ATOM 605 C C . CYS A 1 83 ? 10.229 2.141 -16.939 1.00 70.50 83 CYS A C 1
ATOM 607 O O . CYS A 1 83 ? 9.471 1.830 -16.024 1.00 70.50 83 CYS A O 1
ATOM 609 N N . GLU A 1 84 ? 11.215 1.344 -17.352 1.00 72.19 84 GLU A N 1
ATOM 610 C CA . GLU A 1 84 ? 11.519 0.033 -16.763 1.00 72.19 84 GLU A CA 1
ATOM 611 C C . GLU A 1 84 ? 12.580 0.119 -15.658 1.00 72.19 84 GLU A C 1
ATOM 613 O O . GLU A 1 84 ? 12.688 -0.797 -14.843 1.00 72.19 84 GLU A O 1
ATOM 618 N N . GLN A 1 85 ? 13.367 1.200 -15.616 1.00 79.88 85 GLN A N 1
ATOM 619 C CA . GLN A 1 85 ? 14.433 1.362 -14.630 1.00 79.88 85 GLN A CA 1
ATOM 620 C C . GLN A 1 85 ? 13.906 2.099 -13.396 1.00 79.88 85 GLN A C 1
ATOM 622 O O . GLN A 1 85 ? 13.373 3.200 -13.546 1.00 79.88 85 GLN A O 1
ATOM 627 N N . PRO A 1 86 ? 14.024 1.532 -12.181 1.00 84.62 86 PRO A N 1
ATOM 628 C CA . PRO A 1 86 ? 13.696 2.258 -10.960 1.00 84.62 86 PRO A CA 1
ATOM 629 C C . PRO A 1 86 ? 14.677 3.421 -10.743 1.00 84.62 86 PRO A C 1
ATOM 631 O O . PRO A 1 86 ? 15.787 3.420 -11.275 1.00 84.62 86 PRO A O 1
ATOM 634 N N . CYS A 1 87 ? 14.290 4.412 -9.938 1.00 89.06 87 CYS A N 1
ATOM 635 C CA . CYS A 1 87 ? 15.204 5.480 -9.546 1.00 89.06 87 CYS A CA 1
ATOM 636 C C . CYS A 1 87 ? 16.433 4.914 -8.831 1.00 89.06 87 CYS A C 1
ATOM 638 O O . CYS A 1 87 ? 16.314 4.228 -7.817 1.00 89.06 87 CYS A O 1
ATOM 640 N N . GLU A 1 88 ? 17.617 5.248 -9.340 1.00 92.50 88 GLU A N 1
ATOM 641 C CA . GLU A 1 88 ? 18.873 4.897 -8.686 1.00 92.50 88 GLU A CA 1
ATOM 642 C C . GLU A 1 88 ? 19.024 5.652 -7.362 1.00 92.50 88 GLU A C 1
ATOM 644 O O . GLU A 1 88 ? 18.788 6.865 -7.295 1.00 92.50 88 GLU A O 1
ATOM 649 N N . PHE A 1 89 ? 19.469 4.957 -6.311 1.00 91.19 89 PHE A N 1
ATOM 650 C CA . PHE A 1 89 ? 19.791 5.584 -5.031 1.00 91.19 89 PHE A CA 1
ATOM 651 C C . PHE A 1 89 ? 20.807 6.726 -5.238 1.00 91.19 89 PHE A C 1
ATOM 653 O O . PHE A 1 89 ? 21.801 6.547 -5.946 1.00 91.19 89 PHE A O 1
ATOM 660 N N . PRO A 1 90 ? 20.608 7.910 -4.627 1.00 92.25 90 PRO A N 1
ATOM 661 C CA . PRO A 1 90 ? 19.652 8.224 -3.562 1.00 92.25 90 PRO A CA 1
ATOM 662 C C . PRO A 1 90 ? 18.322 8.820 -4.037 1.00 92.25 90 PRO A C 1
ATOM 664 O O . PRO A 1 90 ? 17.683 9.533 -3.271 1.00 92.25 90 PRO A O 1
ATOM 667 N N . LYS A 1 91 ? 17.903 8.622 -5.286 1.00 91.94 91 LYS A N 1
ATOM 668 C CA . LYS A 1 91 ? 16.750 9.328 -5.853 1.00 91.94 91 LYS A CA 1
ATOM 669 C C . LYS A 1 91 ? 15.432 8.573 -5.694 1.00 91.94 91 LYS A C 1
ATOM 671 O O . LYS A 1 91 ? 15.412 7.349 -5.669 1.00 91.94 91 LYS A O 1
ATOM 676 N N . PHE A 1 92 ? 14.326 9.314 -5.639 1.00 87.75 92 PHE A N 1
ATOM 677 C CA . PHE A 1 92 ? 12.975 8.753 -5.616 1.00 87.75 92 PHE A CA 1
ATOM 678 C C . PHE A 1 92 ? 11.913 9.706 -6.193 1.00 87.75 92 PHE A C 1
ATOM 680 O O . PHE A 1 92 ? 12.166 10.895 -6.415 1.00 87.75 92 PHE A O 1
ATOM 687 N N . GLY A 1 93 ? 10.694 9.196 -6.386 1.00 74.50 93 GLY A N 1
ATOM 688 C CA . GLY A 1 93 ? 9.513 9.987 -6.745 1.00 74.50 93 GLY A CA 1
ATOM 689 C C . GLY A 1 93 ? 9.395 10.312 -8.238 1.00 74.50 93 GLY A C 1
ATOM 690 O O . GLY A 1 93 ? 9.939 9.612 -9.086 1.00 74.50 93 GLY A O 1
ATOM 691 N N . GLU A 1 94 ? 8.629 11.352 -8.573 1.00 80.19 94 GLU A N 1
ATOM 692 C CA . GLU A 1 94 ? 8.403 11.777 -9.964 1.00 80.19 94 GLU A CA 1
ATOM 693 C C . GLU A 1 94 ? 9.720 12.173 -10.637 1.00 80.19 94 GLU A C 1
ATOM 695 O O . GLU A 1 94 ? 10.486 12.969 -10.081 1.00 80.19 94 GLU A O 1
ATOM 700 N N . ASP A 1 95 ? 9.992 11.579 -11.804 1.00 76.75 95 ASP A N 1
ATOM 701 C CA . ASP A 1 95 ? 11.212 11.786 -12.595 1.00 76.75 95 ASP A CA 1
ATOM 702 C C . ASP A 1 95 ? 12.517 11.670 -11.770 1.00 76.75 95 ASP A C 1
ATOM 704 O O . ASP A 1 95 ? 13.536 12.284 -12.094 1.00 76.75 95 ASP A O 1
ATOM 708 N N . CYS A 1 96 ? 12.490 10.918 -10.661 1.00 87.00 96 CYS A N 1
ATOM 709 C CA . CYS A 1 96 ? 13.610 10.761 -9.732 1.00 87.00 96 CYS A CA 1
ATOM 710 C C . CYS A 1 96 ? 14.196 12.096 -9.221 1.00 87.00 96 CYS A C 1
ATOM 712 O O . CYS A 1 96 ? 15.405 12.222 -9.012 1.00 87.00 96 CYS A O 1
ATOM 714 N N . GLN A 1 97 ? 13.360 13.123 -9.038 1.00 88.69 97 GLN A N 1
ATOM 715 C CA . GLN A 1 97 ? 13.824 14.459 -8.637 1.00 88.69 97 GLN A CA 1
ATOM 716 C C . GLN A 1 97 ? 13.999 14.631 -7.122 1.00 88.69 97 GLN A C 1
ATOM 718 O O . GLN A 1 97 ? 14.616 15.604 -6.684 1.00 88.69 97 GLN A O 1
ATOM 723 N N . LYS A 1 98 ? 13.456 13.720 -6.306 1.00 87.50 98 LYS A N 1
ATOM 724 C CA . LYS A 1 98 ? 13.597 13.765 -4.843 1.00 87.50 98 LYS A CA 1
ATOM 725 C C . LYS A 1 98 ? 14.779 12.914 -4.396 1.00 87.50 98 LYS A C 1
ATOM 727 O O . LYS A 1 98 ? 15.151 11.975 -5.087 1.00 87.50 98 LYS A O 1
ATOM 732 N N . THR A 1 99 ? 15.332 13.220 -3.222 1.00 92.62 99 THR A N 1
ATOM 733 C CA . THR A 1 99 ? 16.527 12.552 -2.683 1.00 92.62 99 THR A CA 1
ATOM 734 C C . THR A 1 99 ? 16.270 11.995 -1.286 1.00 92.62 99 THR A C 1
ATOM 736 O O . THR A 1 99 ? 15.830 12.721 -0.394 1.00 92.62 99 THR A O 1
ATOM 739 N N . CYS A 1 100 ? 16.554 10.713 -1.089 1.00 90.50 100 CYS A N 1
ATOM 740 C CA . CYS A 1 100 ? 16.548 10.030 0.194 1.00 90.50 100 CYS A CA 1
ATOM 741 C C . CYS A 1 100 ? 17.633 10.577 1.126 1.00 90.50 100 CYS A C 1
ATOM 743 O O . CYS A 1 100 ? 18.779 10.770 0.728 1.00 90.50 100 CYS A O 1
ATOM 745 N N . ASN A 1 101 ? 17.274 10.766 2.395 1.00 90.44 101 ASN A N 1
ATOM 746 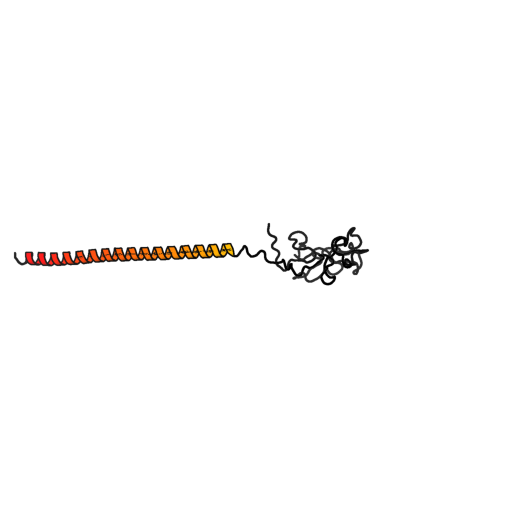C CA . ASN A 1 101 ? 18.186 11.129 3.483 1.00 90.44 101 ASN A CA 1
ATOM 747 C C . ASN A 1 101 ? 18.309 9.988 4.515 1.00 90.44 101 ASN A C 1
ATOM 749 O O . ASN A 1 101 ? 18.257 10.200 5.725 1.00 90.44 101 ASN A O 1
ATOM 753 N N . CYS A 1 102 ? 18.378 8.759 4.016 1.00 86.88 102 CYS A N 1
ATOM 754 C CA . CYS A 1 102 ? 18.428 7.505 4.764 1.00 86.88 102 CYS A CA 1
ATOM 755 C C . CYS A 1 102 ? 19.372 6.530 4.044 1.00 86.88 102 CYS A C 1
ATOM 757 O O . CYS A 1 102 ? 19.922 6.865 2.992 1.00 86.88 102 CYS A O 1
ATOM 759 N N . SER A 1 103 ? 19.594 5.343 4.614 1.00 88.62 103 SER A N 1
ATOM 760 C CA . SER A 1 103 ? 20.408 4.314 3.960 1.00 88.62 103 SER A CA 1
ATOM 761 C C . SER A 1 103 ? 19.732 3.793 2.691 1.00 88.62 103 SER A C 1
ATOM 763 O O . SER A 1 103 ? 18.508 3.814 2.580 1.00 88.62 103 SER A O 1
ATOM 765 N N . GLU A 1 104 ? 20.529 3.272 1.760 1.00 89.31 104 GLU A N 1
ATOM 766 C CA . GLU A 1 104 ? 20.037 2.620 0.540 1.00 89.31 104 GLU A CA 1
ATOM 767 C C . GLU A 1 104 ? 19.023 1.509 0.849 1.00 89.31 104 GLU A C 1
ATOM 769 O O . GLU A 1 104 ? 17.965 1.454 0.237 1.00 89.31 104 GLU A O 1
ATOM 774 N N . GLU A 1 105 ? 19.268 0.724 1.902 1.00 85.81 105 GLU A N 1
ATOM 775 C CA . GLU A 1 105 ? 18.372 -0.347 2.367 1.00 85.81 105 GLU A CA 1
ATOM 776 C C . GLU A 1 105 ? 16.979 0.135 2.815 1.00 85.81 105 GLU A C 1
ATOM 778 O O . GLU A 1 105 ? 16.051 -0.664 2.917 1.00 85.81 105 GLU A O 1
ATOM 783 N N . THR A 1 106 ? 16.825 1.426 3.124 1.00 79.75 106 THR A N 1
ATOM 784 C CA . THR A 1 106 ? 15.567 2.020 3.616 1.00 79.75 106 THR A CA 1
ATOM 785 C C . THR A 1 106 ? 14.994 3.074 2.667 1.00 79.75 106 THR A C 1
ATOM 787 O O . THR A 1 106 ? 13.989 3.711 2.991 1.00 79.75 106 THR A O 1
ATOM 790 N N . CYS A 1 107 ? 15.615 3.257 1.500 1.00 85.25 107 CYS A N 1
ATOM 791 C CA . CYS A 1 107 ? 15.194 4.189 0.466 1.00 85.25 107 CYS A CA 1
ATOM 792 C C . CYS A 1 107 ? 14.399 3.445 -0.610 1.00 85.25 107 CYS A C 1
ATOM 794 O O . CYS A 1 107 ? 14.953 2.715 -1.426 1.00 85.25 107 CYS A O 1
ATOM 796 N N . ASP A 1 108 ? 13.088 3.650 -0.614 1.00 85.56 108 ASP A N 1
ATOM 797 C CA . ASP A 1 108 ? 12.204 3.173 -1.664 1.00 85.56 108 ASP A CA 1
ATOM 798 C C . ASP A 1 108 ? 12.236 4.139 -2.860 1.00 85.56 108 ASP A C 1
ATOM 800 O O . ASP A 1 108 ? 12.109 5.354 -2.700 1.00 85.56 108 ASP A O 1
ATOM 804 N N . HIS A 1 109 ? 12.388 3.610 -4.073 1.00 80.62 109 HIS A N 1
ATOM 805 C CA . HIS A 1 109 ? 12.501 4.418 -5.291 1.00 80.62 109 HIS A CA 1
ATOM 806 C C . HIS A 1 109 ? 11.222 5.224 -5.609 1.00 80.62 109 HIS A C 1
ATOM 808 O O . HIS A 1 109 ? 11.287 6.218 -6.332 1.00 80.62 109 HIS A O 1
ATOM 814 N N . ILE A 1 110 ? 10.065 4.871 -5.042 1.00 82.19 110 ILE A N 1
ATOM 815 C CA . ILE A 1 110 ? 8.792 5.589 -5.201 1.00 82.19 110 ILE A CA 1
ATOM 816 C C . ILE A 1 110 ? 8.568 6.559 -4.035 1.00 82.19 110 ILE A C 1
ATOM 818 O O . ILE A 1 110 ? 8.253 7.734 -4.249 1.00 82.19 110 ILE A O 1
ATOM 822 N N . PHE A 1 111 ? 8.733 6.081 -2.802 1.00 75.25 111 PHE A N 1
ATOM 823 C CA . PHE A 1 111 ? 8.300 6.780 -1.585 1.00 75.25 111 PHE A CA 1
ATOM 824 C C . PHE A 1 111 ? 9.426 7.474 -0.815 1.00 75.25 111 PHE A C 1
ATOM 826 O O . PHE A 1 111 ? 9.161 8.336 0.025 1.00 75.25 111 PHE A O 1
ATOM 833 N N . GLY A 1 112 ? 10.677 7.140 -1.112 1.00 84.88 112 GLY A N 1
ATOM 834 C CA . GLY A 1 112 ? 11.844 7.651 -0.419 1.00 84.88 112 GLY A CA 1
ATOM 835 C C . GLY A 1 112 ? 12.094 6.910 0.889 1.00 84.88 112 GLY A C 1
ATOM 836 O O . GLY A 1 112 ? 11.987 5.690 0.961 1.00 84.88 112 GLY A O 1
ATOM 837 N N . CYS A 1 113 ? 12.454 7.634 1.944 1.00 85.56 113 CYS A N 1
ATOM 838 C CA . CYS A 1 113 ? 12.836 7.009 3.205 1.00 85.56 113 CYS A CA 1
ATOM 839 C C . CYS A 1 113 ? 11.650 6.382 3.935 1.00 85.56 113 CYS A C 1
ATOM 841 O O . CYS A 1 113 ? 10.802 7.091 4.478 1.00 85.56 113 CYS A O 1
ATOM 843 N N . MET A 1 114 ? 11.657 5.053 4.025 1.00 72.94 114 MET A N 1
ATOM 844 C CA . MET A 1 114 ? 10.800 4.285 4.919 1.00 72.94 114 MET A CA 1
ATOM 845 C C . MET A 1 114 ? 11.259 4.558 6.350 1.00 72.94 114 MET A C 1
ATOM 847 O O . MET A 1 114 ? 12.165 3.908 6.875 1.00 72.94 114 MET A O 1
ATOM 851 N N . SER A 1 115 ? 10.687 5.576 6.990 1.00 64.12 115 SER A N 1
ATOM 852 C CA . SER A 1 115 ? 10.948 5.817 8.400 1.00 64.12 115 SER A CA 1
ATOM 853 C C . SER A 1 115 ? 10.452 4.594 9.180 1.00 64.12 115 SER A C 1
ATOM 855 O O . SER A 1 115 ? 9.255 4.348 9.309 1.00 64.12 115 SER A O 1
ATOM 857 N N . GLN A 1 116 ? 11.365 3.832 9.790 1.00 51.53 116 GLN A N 1
ATOM 858 C CA . GLN A 1 116 ? 10.990 2.806 10.778 1.00 51.53 116 GLN A CA 1
ATOM 859 C C . GLN A 1 116 ? 10.304 3.400 12.027 1.00 51.53 116 GLN A C 1
ATOM 861 O O . GLN A 1 116 ? 9.990 2.677 12.965 1.00 51.53 116 GLN A O 1
ATOM 866 N N . ASN A 1 117 ? 10.033 4.707 12.029 1.00 49.91 117 ASN A N 1
ATOM 867 C CA . ASN A 1 117 ? 9.282 5.415 13.054 1.00 49.91 117 ASN A CA 1
ATOM 868 C C . ASN A 1 117 ? 7.955 6.004 12.563 1.00 49.91 117 ASN A C 1
ATOM 870 O O . ASN A 1 117 ? 7.335 6.769 13.295 1.00 49.91 117 ASN A O 1
ATOM 874 N N . GLU A 1 118 ? 7.465 5.595 11.391 1.00 47.84 118 GLU A N 1
ATOM 875 C CA . GLU A 1 118 ? 6.060 5.759 11.028 1.00 47.84 118 GLU A CA 1
ATOM 876 C C . GLU A 1 118 ? 5.499 4.461 10.439 1.00 47.84 118 GLU A C 1
ATOM 878 O O . GLU A 1 118 ? 4.980 4.415 9.327 1.00 47.84 118 GLU A O 1
ATOM 883 N N . THR A 1 119 ? 5.384 3.428 11.279 1.00 43.97 119 THR A N 1
ATOM 884 C CA . THR A 1 119 ? 4.148 2.628 11.268 1.00 43.97 119 THR A CA 1
ATOM 885 C C . THR A 1 119 ? 2.975 3.517 11.693 1.00 43.97 119 THR A C 1
ATOM 887 O O . THR A 1 119 ? 2.306 3.248 12.684 1.00 43.97 119 THR A O 1
ATOM 890 N N . ASN A 1 120 ? 2.720 4.604 10.961 1.00 43.88 120 ASN A N 1
ATOM 891 C CA . ASN A 1 120 ? 1.525 5.414 11.097 1.00 43.88 120 ASN A CA 1
ATOM 892 C C . ASN A 1 120 ? 0.490 5.044 10.021 1.00 43.88 120 ASN A C 1
ATOM 894 O O . ASN A 1 120 ? -0.196 5.891 9.472 1.00 43.88 120 ASN A O 1
ATOM 898 N N . CYS A 1 121 ? 0.252 3.737 9.871 1.00 46.31 121 CYS A N 1
ATOM 899 C CA . CYS A 1 121 ? -1.118 3.232 10.021 1.00 46.31 121 CYS A CA 1
ATOM 900 C C . CYS A 1 121 ? -1.442 3.019 11.518 1.00 46.31 121 CYS A C 1
ATOM 902 O O . CYS A 1 121 ? -2.138 2.077 11.904 1.00 46.31 121 CYS A O 1
ATOM 904 N N . SER A 1 122 ? -0.941 3.892 12.396 1.00 39.53 122 SER A N 1
ATOM 905 C CA . SER A 1 122 ? -1.435 4.010 13.756 1.00 39.53 122 SER A CA 1
ATOM 906 C C . SER A 1 122 ? -2.839 4.534 13.610 1.00 39.53 122 SER A C 1
ATOM 908 O O . SER A 1 122 ? -3.070 5.698 13.286 1.00 39.53 122 SER A O 1
ATOM 910 N N . ARG A 1 123 ? -3.772 3.605 13.800 1.00 50.22 123 ARG A N 1
ATOM 911 C CA . ARG A 1 123 ? -5.071 3.838 14.407 1.00 50.22 123 ARG A CA 1
ATOM 912 C C . ARG A 1 123 ? -5.161 5.253 14.986 1.00 50.22 123 ARG A C 1
ATOM 914 O O . ARG A 1 123 ? -4.797 5.466 16.137 1.00 50.22 123 ARG A O 1
ATOM 921 N N . LYS A 1 124 ? -5.805 6.170 14.265 1.00 39.47 124 LYS A N 1
ATOM 922 C CA . LYS A 1 124 ? -6.654 7.156 14.941 1.00 39.47 124 LYS A CA 1
ATOM 923 C C . LYS A 1 124 ? -7.932 6.456 15.408 1.00 39.47 124 LYS A C 1
ATOM 925 O O . LYS A 1 124 ? -9.026 6.841 15.041 1.00 39.47 124 LYS A O 1
ATOM 930 N N . ASN A 1 125 ? -7.780 5.395 16.197 1.00 50.34 125 ASN A N 1
ATOM 931 C CA . ASN A 1 125 ? -8.864 4.794 16.960 1.00 50.34 125 ASN A CA 1
ATOM 932 C C . ASN A 1 125 ? -8.493 4.889 18.436 1.00 50.34 125 ASN A C 1
ATOM 934 O O . ASN A 1 125 ? -8.326 3.877 19.109 1.00 50.34 125 ASN A O 1
ATOM 938 N N . GLU A 1 126 ? -8.373 6.120 18.926 1.00 52.22 126 GLU A N 1
ATOM 939 C CA . GLU A 1 126 ? -8.550 6.413 20.351 1.00 52.22 126 GLU A CA 1
ATOM 940 C C . GLU A 1 126 ? -9.742 7.347 20.621 1.00 52.22 126 GLU A C 1
ATOM 942 O O . GLU A 1 126 ? -9.999 7.681 21.772 1.00 52.22 126 GLU A O 1
ATOM 947 N N . ASP A 1 127 ? -10.565 7.664 19.610 1.00 47.44 127 ASP A N 1
ATOM 948 C CA . ASP A 1 127 ? -11.735 8.542 19.790 1.00 47.44 127 ASP A CA 1
ATOM 949 C C . ASP A 1 127 ? -13.101 7.838 19.652 1.00 47.44 127 ASP A C 1
ATOM 951 O O . ASP A 1 127 ? -14.141 8.455 19.872 1.00 47.44 127 ASP A O 1
ATOM 955 N N . MET A 1 128 ? -13.134 6.516 19.429 1.00 44.59 128 MET A N 1
ATOM 956 C CA . MET A 1 128 ? -14.379 5.717 19.425 1.00 44.59 128 MET A CA 1
ATOM 957 C C . MET A 1 128 ? -14.548 4.766 20.626 1.00 44.59 128 MET A C 1
ATOM 959 O O . MET A 1 128 ? -15.433 3.918 20.625 1.00 44.59 128 MET A O 1
ATOM 963 N N . ALA A 1 129 ? -13.760 4.920 21.696 1.00 48.06 129 ALA A N 1
ATOM 964 C CA . ALA A 1 129 ? -13.966 4.185 22.959 1.00 48.06 129 ALA A CA 1
ATOM 965 C C . ALA A 1 129 ? -14.474 5.066 24.119 1.00 48.06 129 ALA A C 1
ATOM 967 O O . ALA A 1 129 ? -14.868 4.549 25.168 1.00 48.06 129 ALA A O 1
ATOM 968 N N . ARG A 1 130 ? -14.505 6.396 23.947 1.00 48.38 130 ARG A N 1
ATOM 969 C CA . ARG A 1 130 ? -14.903 7.341 25.005 1.00 48.38 130 ARG A CA 1
ATOM 970 C C . ARG A 1 130 ? -16.413 7.600 25.050 1.00 48.38 130 ARG A C 1
ATOM 972 O O . ARG A 1 130 ? -16.965 7.760 26.131 1.00 48.38 130 ARG A O 1
ATOM 979 N N . ASN A 1 131 ? -17.110 7.560 23.911 1.00 49.28 131 ASN A N 1
ATOM 980 C CA . ASN A 1 131 ? -18.566 7.769 23.883 1.00 49.28 131 ASN A CA 1
ATOM 981 C C . ASN A 1 131 ? -19.350 6.542 24.377 1.00 49.28 131 ASN A C 1
ATOM 983 O O . ASN A 1 131 ? -20.363 6.678 25.055 1.00 49.28 131 ASN A O 1
ATOM 987 N N . SER A 1 132 ? -18.846 5.338 24.094 1.00 55.41 132 SER A N 1
ATOM 988 C CA . SER A 1 132 ? -19.464 4.077 24.519 1.00 55.41 132 SER A CA 1
ATOM 989 C C . SER A 1 132 ? -19.427 3.914 26.046 1.00 55.41 132 SER A C 1
ATOM 991 O O . SER A 1 132 ? -20.446 3.655 26.681 1.00 55.41 132 SER A O 1
ATOM 993 N N . SER A 1 133 ? -18.283 4.193 26.676 1.00 63.25 133 SER A N 1
ATOM 994 C CA . SER A 1 133 ? -18.115 4.118 28.133 1.00 63.25 133 SER A CA 1
ATOM 995 C C . SER A 1 133 ? -18.926 5.181 28.897 1.00 63.25 133 SER A C 1
ATOM 997 O O . SER A 1 133 ? -19.465 4.885 29.966 1.00 63.25 133 SER A O 1
ATOM 999 N N . ILE A 1 134 ? -19.111 6.387 28.343 1.00 66.31 134 ILE A N 1
ATOM 1000 C CA . ILE A 1 134 ? -19.991 7.420 28.929 1.00 66.31 134 ILE A CA 1
ATOM 1001 C C . ILE A 1 134 ? -21.473 7.002 28.855 1.00 66.31 134 ILE A C 1
ATOM 1003 O O . ILE A 1 134 ? -22.224 7.168 29.819 1.00 66.31 134 ILE A O 1
ATOM 1007 N N . LEU A 1 135 ? -21.904 6.384 27.751 1.00 68.69 135 LEU A N 1
ATOM 1008 C CA . LEU A 1 135 ? -23.261 5.840 27.641 1.00 68.69 135 LEU A CA 1
ATOM 1009 C C . LEU A 1 135 ? -23.492 4.693 28.635 1.00 68.69 135 LEU A C 1
ATOM 1011 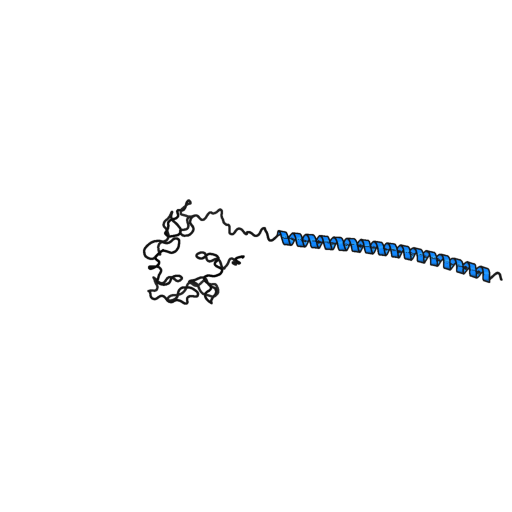O O . LEU A 1 135 ? -24.482 4.710 29.362 1.00 68.69 135 LEU A O 1
ATOM 1015 N N . PHE A 1 136 ? -22.555 3.751 28.766 1.00 82.06 136 PHE A N 1
ATOM 1016 C CA . PHE A 1 136 ? -22.690 2.662 29.739 1.00 82.06 136 PHE A CA 1
ATOM 1017 C C . PHE A 1 136 ? -22.701 3.157 31.190 1.00 82.06 136 PHE A C 1
ATOM 1019 O O . PHE A 1 136 ? -23.536 2.722 31.982 1.00 82.06 136 PHE A O 1
ATOM 1026 N N . THR A 1 137 ? -21.826 4.103 31.541 1.00 80.62 137 THR A N 1
ATOM 1027 C CA . THR A 1 137 ? -21.795 4.681 32.896 1.00 80.62 137 THR A CA 1
ATOM 1028 C C . THR A 1 137 ? -23.077 5.446 33.226 1.00 80.62 137 THR A C 1
ATOM 1030 O O . THR A 1 137 ? -23.614 5.272 34.320 1.00 80.62 137 THR A O 1
ATOM 1033 N N . SER A 1 138 ? -23.631 6.218 32.285 1.00 85.56 138 SER A N 1
ATOM 1034 C CA . SER A 1 138 ? -24.908 6.918 32.494 1.00 85.56 138 SER A CA 1
ATOM 1035 C C . SER A 1 138 ? -26.098 5.961 32.663 1.00 85.56 138 SER A C 1
ATOM 1037 O O . SER A 1 138 ? -26.910 6.162 33.567 1.00 85.56 138 SER A O 1
ATOM 1039 N N . VAL A 1 139 ? -26.173 4.871 31.888 1.00 89.31 139 VAL A N 1
ATOM 1040 C CA . VAL A 1 139 ? -27.223 3.842 32.029 1.00 89.31 139 VAL A CA 1
ATOM 1041 C C . VAL A 1 139 ? -27.143 3.139 33.388 1.00 89.31 139 VAL A C 1
ATOM 1043 O O . VAL A 1 139 ? -28.167 2.959 34.054 1.00 89.31 139 VAL A O 1
ATOM 1046 N N . ILE A 1 140 ? -25.936 2.792 33.849 1.00 88.50 140 ILE A N 1
ATOM 1047 C CA . ILE A 1 140 ? -25.735 2.155 35.159 1.00 88.50 140 ILE A CA 1
ATOM 1048 C C . ILE A 1 1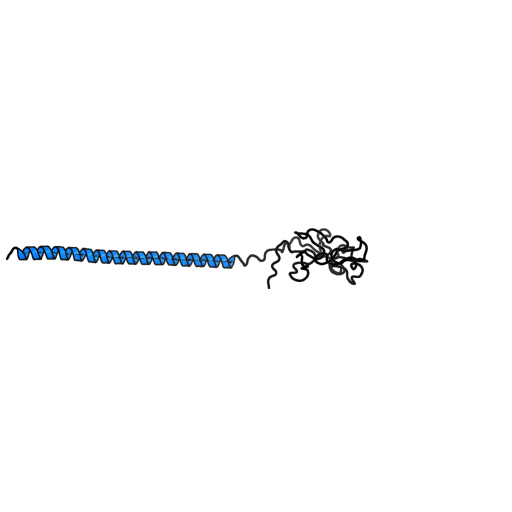40 ? -26.190 3.088 36.289 1.00 88.50 140 ILE A C 1
ATOM 1050 O O . ILE A 1 140 ? -26.922 2.651 37.180 1.00 88.50 140 ILE A O 1
ATOM 1054 N N . ILE A 1 141 ? -25.833 4.375 36.236 1.00 92.38 141 ILE A N 1
ATOM 1055 C CA . ILE A 1 141 ? -26.250 5.362 37.244 1.00 92.38 141 ILE A CA 1
ATOM 1056 C C . ILE A 1 141 ? -27.777 5.503 37.270 1.00 92.38 141 ILE A C 1
ATOM 1058 O O . ILE A 1 141 ? -28.374 5.434 38.345 1.00 92.38 141 ILE A O 1
ATOM 1062 N N . LEU A 1 142 ? -28.429 5.626 36.109 1.00 94.50 142 LEU A N 1
ATOM 1063 C CA . LEU A 1 142 ? -29.890 5.740 36.029 1.00 94.50 142 LEU A CA 1
ATOM 1064 C C . LEU A 1 142 ? -30.600 4.492 36.571 1.00 94.50 142 LEU A C 1
ATOM 1066 O O . LEU A 1 142 ? -31.555 4.617 37.339 1.00 94.50 142 LEU A O 1
ATOM 1070 N N . SER A 1 143 ? -30.107 3.295 36.240 1.00 93.56 143 SER A N 1
ATOM 1071 C CA . SER A 1 143 ? -30.662 2.037 36.759 1.00 93.56 143 SER A CA 1
ATOM 1072 C C . SER A 1 143 ? -30.506 1.910 38.281 1.00 93.56 143 SER A C 1
ATOM 1074 O O . SER A 1 143 ? -31.445 1.516 38.975 1.00 93.56 143 SER A O 1
ATOM 1076 N N . SER A 1 144 ? -29.358 2.336 38.818 1.00 95.62 144 SER A N 1
ATOM 1077 C CA . SER A 1 144 ? -29.066 2.311 40.254 1.00 95.62 144 SER A CA 1
ATOM 1078 C C . SER A 1 144 ? -29.962 3.284 41.022 1.00 95.62 144 SER A C 1
ATOM 1080 O O . SER A 1 144 ? -30.529 2.924 42.052 1.00 95.62 144 SER A O 1
ATOM 1082 N N . LEU A 1 145 ? -30.150 4.503 40.504 1.00 96.94 145 LEU A N 1
ATOM 1083 C CA . LEU A 1 145 ? -31.046 5.498 41.099 1.00 96.94 145 LEU A CA 1
ATOM 1084 C C . LEU A 1 145 ? -32.506 5.035 41.072 1.00 96.94 145 LEU A C 1
ATOM 1086 O O . LEU A 1 145 ? -33.203 5.167 42.077 1.00 96.94 145 LEU A O 1
ATOM 1090 N N . ALA A 1 146 ? -32.961 4.442 39.965 1.00 96.62 146 ALA A N 1
ATOM 1091 C CA . ALA A 1 146 ? -34.307 3.884 39.866 1.00 96.62 146 ALA A CA 1
ATOM 1092 C C . ALA A 1 146 ? -34.537 2.762 40.893 1.00 96.62 146 ALA A C 1
ATOM 1094 O O . ALA A 1 146 ? -35.574 2.738 41.558 1.00 96.62 146 ALA A O 1
ATOM 1095 N N . PHE A 1 147 ? -33.553 1.877 41.082 1.00 97.06 147 PHE A N 1
ATOM 1096 C CA . PHE A 1 147 ? -33.624 0.809 42.078 1.00 97.06 147 PHE A CA 1
ATOM 1097 C C . PHE A 1 147 ? -33.670 1.354 43.511 1.00 97.06 147 PHE A C 1
ATOM 1099 O O . PHE A 1 147 ? -34.521 0.947 44.300 1.00 97.06 147 PHE A O 1
ATOM 1106 N N . ILE A 1 148 ? -32.818 2.331 43.836 1.00 97.12 148 ILE A N 1
ATOM 1107 C CA . ILE A 1 148 ? -32.821 2.995 45.147 1.00 97.12 148 ILE A CA 1
ATOM 1108 C C . ILE A 1 148 ? -34.183 3.652 45.411 1.00 97.12 148 ILE A C 1
ATOM 1110 O O . ILE A 1 148 ? -34.766 3.450 46.476 1.00 97.12 148 ILE A O 1
ATOM 1114 N N . MET A 1 149 ? -34.734 4.378 44.435 1.00 96.75 149 MET A N 1
ATOM 1115 C CA . MET A 1 149 ? -36.053 5.008 44.557 1.00 96.75 149 MET A CA 1
ATOM 1116 C C . MET A 1 149 ? -37.174 3.981 44.744 1.00 96.75 149 MET A C 1
ATOM 1118 O O . MET A 1 149 ? -38.055 4.194 45.578 1.00 96.75 149 MET A O 1
ATOM 1122 N N . ALA A 1 150 ? -37.124 2.848 44.039 1.00 96.88 150 ALA A N 1
ATOM 1123 C CA . ALA A 1 150 ? -38.075 1.755 44.222 1.00 96.88 150 ALA A CA 1
ATOM 1124 C C . ALA A 1 150 ? -37.987 1.154 45.634 1.00 96.88 150 ALA A C 1
ATOM 1126 O O . ALA A 1 150 ? -39.017 0.955 46.276 1.00 96.88 150 ALA A O 1
ATOM 1127 N N . LEU A 1 151 ? -36.778 0.934 46.166 1.00 96.19 151 LEU A N 1
ATOM 1128 C CA . LEU A 1 151 ? -36.587 0.446 47.536 1.00 96.19 151 LEU A CA 1
ATOM 1129 C C . LEU A 1 151 ? -37.101 1.436 48.584 1.00 96.19 151 LEU A C 1
ATOM 1131 O O . LEU A 1 151 ? -37.755 1.027 49.544 1.00 96.19 151 LEU A O 1
ATOM 1135 N N . PHE A 1 152 ? -36.850 2.735 48.403 1.00 97.12 152 PHE A N 1
ATOM 1136 C CA . PHE A 1 152 ? -37.405 3.766 49.281 1.00 97.12 152 PHE A CA 1
ATOM 1137 C C . PHE A 1 152 ? -38.930 3.800 49.210 1.00 97.12 152 PHE A C 1
ATOM 1139 O O . PHE A 1 152 ? -39.586 3.863 50.250 1.00 97.12 152 PHE A O 1
ATOM 1146 N N . TYR A 1 153 ? -39.500 3.706 48.009 1.00 96.38 153 TYR A N 1
ATOM 1147 C CA . TYR A 1 153 ? -40.943 3.666 47.813 1.00 96.38 153 TYR A CA 1
ATOM 1148 C C . TYR A 1 153 ? -41.573 2.440 48.488 1.00 96.38 153 TYR A C 1
ATOM 1150 O O . TYR A 1 153 ? -42.523 2.590 49.254 1.00 96.38 153 TYR A O 1
ATOM 1158 N N . VAL A 1 154 ? -40.992 1.248 48.310 1.00 95.44 154 VAL A N 1
ATOM 1159 C CA . VAL A 1 154 ? -41.418 0.021 49.004 1.00 95.44 154 VAL A CA 1
ATOM 1160 C C . VAL A 1 154 ? -41.289 0.179 50.518 1.00 95.44 154 VAL A C 1
ATOM 1162 O O . VAL A 1 154 ? -42.226 -0.146 51.237 1.00 95.44 154 VAL A O 1
ATOM 1165 N N . CYS A 1 155 ? -40.196 0.754 51.030 1.00 93.19 155 CYS A N 1
ATOM 1166 C CA . CYS A 1 155 ? -40.048 1.041 52.459 1.00 93.19 155 CYS A CA 1
ATOM 1167 C C . CYS A 1 155 ? -41.149 1.974 52.985 1.00 93.19 155 CYS A C 1
ATOM 1169 O O . CYS A 1 155 ? -41.671 1.753 54.080 1.00 93.19 155 CYS A O 1
ATOM 1171 N N . ILE A 1 156 ? -41.508 3.018 52.231 1.00 93.06 156 ILE A N 1
ATOM 1172 C CA . ILE A 1 156 ? -42.596 3.939 52.586 1.00 93.06 156 ILE A CA 1
ATOM 1173 C C . ILE A 1 156 ? -43.936 3.200 52.567 1.00 93.06 156 ILE A C 1
ATOM 1175 O O . ILE A 1 156 ? -44.710 3.335 53.514 1.00 93.06 156 ILE A O 1
ATOM 1179 N N . LEU A 1 157 ? -44.203 2.373 51.554 1.00 90.12 157 LEU A N 1
ATOM 1180 C CA . LEU A 1 157 ? -45.408 1.547 51.494 1.00 90.12 157 LEU A CA 1
ATOM 1181 C C . LEU A 1 157 ? -45.477 0.551 52.655 1.00 90.12 157 LEU A C 1
ATOM 1183 O O . LEU A 1 157 ? -46.493 0.482 53.332 1.00 90.12 157 LEU A O 1
ATOM 1187 N N . CYS A 1 158 ? -44.391 -0.143 52.983 1.00 87.12 158 CYS A N 1
ATOM 1188 C CA . CYS A 1 158 ? -44.340 -1.028 54.144 1.00 87.12 158 CYS A CA 1
ATOM 1189 C C . CYS A 1 158 ? -44.552 -0.257 55.450 1.00 87.12 158 CYS A C 1
ATOM 1191 O O . CYS A 1 158 ? -45.290 -0.712 56.317 1.00 87.12 158 CYS A O 1
ATOM 1193 N N . LYS A 1 159 ? -43.956 0.933 55.604 1.00 87.62 159 LYS A N 1
ATOM 1194 C CA . LYS A 1 159 ? -44.174 1.778 56.788 1.00 87.62 159 LYS A CA 1
ATOM 1195 C C . LYS A 1 159 ? -45.615 2.279 56.882 1.00 87.62 159 LYS A C 1
ATOM 1197 O O . LYS A 1 159 ? -46.156 2.332 57.984 1.00 87.62 159 LYS A O 1
ATOM 1202 N N . THR A 1 160 ? -46.235 2.647 55.763 1.00 77.88 160 THR A N 1
ATOM 1203 C CA . THR A 1 160 ? -47.629 3.121 55.725 1.00 77.88 160 THR A CA 1
ATOM 1204 C C . THR A 1 160 ? -48.615 1.981 55.936 1.00 77.88 160 THR A C 1
ATOM 1206 O O . THR A 1 160 ? -49.532 2.145 56.731 1.00 77.88 160 THR A O 1
ATOM 1209 N N . GLN A 1 161 ? -48.381 0.807 55.346 1.00 77.31 161 GLN A N 1
ATOM 1210 C CA . GLN A 1 161 ? -49.148 -0.409 55.612 1.00 77.31 161 GLN A CA 1
ATOM 1211 C C . GLN A 1 161 ? -48.978 -0.879 57.054 1.00 77.31 161 GLN A C 1
ATOM 1213 O O . GLN A 1 161 ? -49.961 -1.242 57.678 1.00 77.31 161 GLN A O 1
ATOM 1218 N N . ASN A 1 162 ? -47.775 -0.818 57.630 1.00 71.88 162 ASN A N 1
ATOM 1219 C CA . ASN A 1 162 ? -47.562 -1.184 59.030 1.00 71.88 162 ASN A CA 1
ATOM 1220 C C . ASN A 1 162 ? -48.257 -0.196 59.981 1.00 71.88 162 ASN A C 1
ATOM 1222 O O . ASN A 1 162 ? -48.923 -0.612 60.924 1.00 71.88 162 ASN A O 1
ATOM 1226 N N . LYS A 1 163 ? -48.196 1.114 59.695 1.00 72.31 163 LYS A N 1
ATOM 1227 C CA . LYS A 1 163 ? -48.993 2.110 60.426 1.00 72.31 163 LYS A CA 1
ATOM 1228 C C . LYS A 1 163 ? -50.492 1.844 60.276 1.00 72.31 163 LYS A C 1
ATOM 1230 O O . LYS A 1 163 ? -51.186 1.823 61.283 1.00 72.31 163 LYS A O 1
ATOM 1235 N N . ALA A 1 164 ? -50.987 1.590 59.064 1.00 68.69 164 ALA A N 1
ATOM 1236 C CA . ALA A 1 164 ? -52.390 1.259 58.812 1.00 68.69 164 ALA A CA 1
ATOM 1237 C C . ALA A 1 164 ? -52.817 -0.028 59.538 1.00 68.69 164 ALA A C 1
ATOM 1239 O O . ALA A 1 164 ? -53.842 -0.031 60.210 1.00 68.69 164 ALA A O 1
ATOM 1240 N N . ASN A 1 165 ? -52.000 -1.082 59.499 1.00 65.19 165 ASN A N 1
ATOM 1241 C CA . ASN A 1 165 ? -52.227 -2.334 60.219 1.00 65.19 165 ASN A CA 1
ATOM 1242 C C . ASN A 1 165 ? -52.246 -2.109 61.734 1.00 65.19 165 ASN A C 1
ATOM 1244 O O . ASN A 1 165 ? -53.111 -2.657 62.408 1.00 65.19 165 ASN A O 1
ATOM 1248 N N . HIS A 1 166 ? -51.366 -1.257 62.269 1.00 66.50 166 HIS A N 1
ATOM 1249 C CA . HIS A 1 166 ? -51.382 -0.872 63.681 1.00 66.50 166 HIS A CA 1
ATOM 1250 C C . HIS A 1 166 ? -52.655 -0.089 64.051 1.00 66.50 166 HIS A C 1
ATOM 1252 O O . HIS A 1 166 ? -53.281 -0.392 65.066 1.00 66.50 166 HIS A O 1
ATOM 1258 N N . TYR A 1 167 ? -53.091 0.870 63.219 1.00 58.94 167 TYR A N 1
ATOM 1259 C CA . TYR A 1 167 ? -54.355 1.596 63.422 1.00 58.94 167 TYR A CA 1
ATOM 1260 C C . TYR A 1 167 ? -55.573 0.660 63.369 1.00 58.94 167 TYR A C 1
ATOM 1262 O O . TYR A 1 167 ? -56.475 0.781 64.197 1.00 58.94 167 TYR A O 1
ATOM 1270 N N . MET A 1 168 ? -55.584 -0.313 62.454 1.00 57.19 168 MET A N 1
ATOM 1271 C CA . MET A 1 168 ? -56.653 -1.310 62.348 1.00 57.19 168 MET A CA 1
ATOM 1272 C C . MET A 1 168 ? -56.660 -2.274 63.545 1.00 57.19 168 MET A C 1
ATOM 1274 O O . MET A 1 168 ? -57.724 -2.545 64.097 1.00 57.19 168 MET A O 1
ATOM 1278 N N . HIS A 1 169 ? -55.495 -2.730 64.024 1.00 60.69 169 HIS A N 1
ATOM 1279 C CA . HIS A 1 169 ? -55.402 -3.579 65.222 1.00 60.69 169 HIS A CA 1
ATOM 1280 C C . HIS A 1 169 ? -55.882 -2.851 66.488 1.00 60.69 169 HIS A C 1
ATOM 1282 O O . HIS A 1 169 ? -56.528 -3.455 67.346 1.00 60.69 169 HIS A O 1
ATOM 1288 N N . GLN A 1 170 ? -55.610 -1.546 66.586 1.00 60.56 170 GLN A N 1
ATOM 1289 C CA . GLN A 1 170 ? -56.059 -0.715 67.702 1.00 60.56 170 GLN A CA 1
ATOM 1290 C C . GLN A 1 170 ? -57.576 -0.455 67.667 1.00 60.56 170 GLN A C 1
ATOM 1292 O O . GLN A 1 170 ? -58.207 -0.395 68.717 1.00 60.56 170 GLN A O 1
ATOM 1297 N N . GLN A 1 171 ? -58.205 -0.362 66.489 1.00 62.34 171 GLN A N 1
ATOM 1298 C CA . GLN A 1 171 ? -59.670 -0.261 66.400 1.00 62.34 171 GLN A CA 1
ATOM 1299 C C . GLN A 1 171 ? -60.391 -1.591 66.676 1.00 62.34 171 GLN A C 1
ATOM 1301 O O . GLN A 1 171 ? -61.474 -1.596 67.270 1.00 62.34 171 GLN A O 1
ATOM 1306 N N . ILE A 1 172 ? -59.798 -2.728 66.301 1.00 62.78 172 ILE A N 1
ATOM 1307 C CA . ILE A 1 172 ? -60.350 -4.061 66.601 1.00 62.78 172 ILE A CA 1
ATOM 1308 C C . ILE A 1 172 ? -60.365 -4.323 68.117 1.00 62.78 172 ILE A C 1
ATOM 1310 O O . ILE A 1 172 ? -61.347 -4.849 68.638 1.00 62.78 172 ILE A O 1
ATOM 1314 N N . SER A 1 173 ? -59.327 -3.911 68.854 1.00 61.25 173 SER A N 1
ATOM 1315 C CA . SER A 1 173 ? -59.296 -4.073 70.316 1.00 61.25 173 SER A CA 1
ATOM 1316 C C . SER A 1 173 ? -60.319 -3.184 71.035 1.00 61.25 173 SER A C 1
ATOM 1318 O O . SER A 1 173 ? -60.997 -3.654 71.948 1.00 61.25 173 SER A O 1
ATOM 1320 N N . ILE A 1 174 ? -60.500 -1.935 70.589 1.00 64.50 174 ILE A N 1
ATOM 1321 C CA . ILE A 1 174 ? -61.509 -1.014 71.141 1.00 64.50 174 ILE A CA 1
ATOM 1322 C C . ILE A 1 174 ? -62.929 -1.540 70.883 1.00 64.50 174 ILE A C 1
ATOM 1324 O O . ILE A 1 174 ? -63.760 -1.566 71.789 1.00 64.50 174 ILE A O 1
ATOM 1328 N N . SER A 1 175 ? -63.209 -2.020 69.669 1.00 66.25 175 SER A N 1
ATOM 1329 C CA . SER A 1 175 ? -64.527 -2.571 69.323 1.00 66.25 175 SER A CA 1
ATOM 1330 C C . SER A 1 175 ? -64.835 -3.895 70.036 1.00 66.25 175 SER A C 1
ATOM 1332 O O . SER A 1 175 ? -65.986 -4.132 70.405 1.00 66.25 175 SER A O 1
ATOM 1334 N N . ALA A 1 176 ? -63.827 -4.733 70.306 1.00 63.41 176 ALA A N 1
ATOM 1335 C CA . ALA A 1 176 ? -63.979 -5.912 71.159 1.00 63.41 176 ALA A CA 1
ATOM 1336 C C . ALA A 1 176 ? -64.297 -5.533 72.617 1.00 63.41 176 ALA A C 1
ATOM 1338 O O . ALA A 1 176 ? -65.188 -6.127 73.224 1.00 63.41 176 ALA A O 1
ATOM 1339 N N . HIS A 1 177 ? -63.627 -4.511 73.160 1.00 67.31 177 HIS A N 1
ATOM 1340 C CA . HIS A 1 177 ? -63.885 -4.027 74.516 1.00 67.31 177 HIS A CA 1
ATOM 1341 C C . HIS A 1 177 ? -65.301 -3.439 74.657 1.00 67.31 177 HIS A C 1
ATOM 1343 O O . HIS A 1 177 ? -66.020 -3.785 75.593 1.00 67.31 177 HIS A O 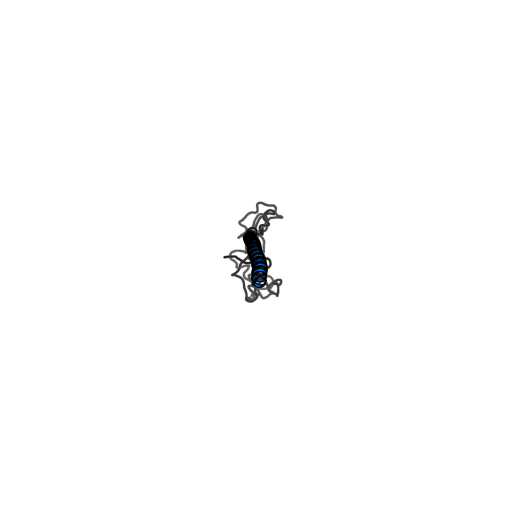1
ATOM 1349 N N . GLN A 1 178 ? -65.757 -2.654 73.672 1.00 69.19 178 GLN A N 1
ATOM 1350 C CA . GLN A 1 178 ? -67.113 -2.092 73.665 1.00 69.19 178 GLN A CA 1
ATOM 1351 C C . GLN A 1 178 ? -68.204 -3.177 73.611 1.00 69.19 178 GLN A C 1
ATOM 1353 O O . GLN A 1 178 ? -69.235 -3.044 74.266 1.00 69.19 178 GLN A O 1
ATOM 1358 N N . ARG A 1 179 ? -67.985 -4.283 72.880 1.00 66.94 179 ARG A N 1
ATOM 1359 C CA . ARG A 1 179 ? -68.930 -5.418 72.865 1.00 66.94 179 ARG A CA 1
ATOM 1360 C C . ARG A 1 179 ? -69.069 -6.085 74.234 1.00 66.94 179 ARG A C 1
ATOM 1362 O O . ARG A 1 179 ? -70.179 -6.459 74.593 1.00 66.94 179 ARG A O 1
ATOM 1369 N N . HIS A 1 180 ? -67.983 -6.220 74.997 1.00 65.31 180 HIS A N 1
ATOM 1370 C CA . HIS A 1 180 ? -68.043 -6.768 76.357 1.00 65.31 180 HIS A CA 1
ATOM 1371 C C . HIS A 1 180 ? -68.810 -5.856 77.322 1.00 65.31 180 HIS A C 1
ATOM 1373 O O . HIS A 1 180 ? -69.608 -6.356 78.112 1.00 65.31 180 HIS A O 1
ATOM 1379 N N . ILE A 1 181 ? -68.617 -4.537 77.227 1.00 68.88 181 ILE A N 1
ATOM 1380 C CA . ILE A 1 181 ? -69.347 -3.556 78.046 1.00 68.88 181 ILE A CA 1
ATOM 1381 C C . ILE A 1 181 ? -70.850 -3.605 77.729 1.00 68.88 181 ILE A C 1
ATOM 1383 O O . ILE A 1 181 ? -71.661 -3.776 78.635 1.00 68.88 181 ILE A O 1
ATOM 1387 N N . ASN A 1 182 ? -71.220 -3.577 76.445 1.00 63.66 182 ASN A N 1
ATOM 1388 C CA . ASN A 1 182 ? -72.623 -3.628 76.021 1.00 63.66 182 ASN A CA 1
ATOM 1389 C C . ASN A 1 182 ? -73.319 -4.959 76.392 1.00 63.66 182 ASN A C 1
ATOM 1391 O O . ASN A 1 182 ? -74.533 -4.992 76.587 1.00 63.66 182 ASN A O 1
ATOM 1395 N N . LEU A 1 183 ? -72.579 -6.073 76.482 1.00 66.94 183 LEU A N 1
ATOM 1396 C CA . LEU A 1 183 ? -73.116 -7.348 76.982 1.00 66.94 183 LEU A CA 1
ATOM 1397 C C . LEU A 1 183 ? -73.377 -7.308 78.494 1.00 66.94 183 LEU A C 1
ATOM 1399 O O . LEU A 1 183 ? -74.356 -7.889 78.949 1.00 66.94 183 LEU A O 1
ATOM 1403 N N . TYR A 1 184 ? -72.536 -6.619 79.266 1.00 59.94 184 TYR A N 1
ATOM 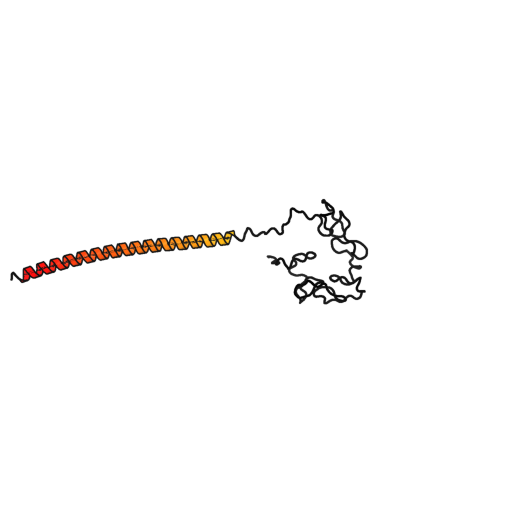1404 C CA . TYR A 1 184 ? -72.701 -6.491 80.715 1.00 59.94 184 TYR A CA 1
ATOM 1405 C C . TYR A 1 184 ? -73.884 -5.588 81.094 1.00 59.94 184 TYR A C 1
ATOM 1407 O O . TYR A 1 184 ? -74.599 -5.879 82.052 1.00 59.94 184 TYR A O 1
ATOM 1415 N N . GLU A 1 185 ? -74.135 -4.523 80.327 1.00 63.69 185 GLU A N 1
ATOM 1416 C CA . GLU A 1 185 ? -75.321 -3.674 80.514 1.00 63.69 185 GLU A CA 1
ATOM 1417 C C . GLU A 1 185 ? -76.628 -4.416 80.197 1.00 63.69 185 GLU A C 1
ATOM 1419 O O . GLU A 1 185 ? -77.594 -4.271 80.936 1.00 63.69 185 GLU A O 1
ATOM 1424 N N . ASN A 1 186 ? -76.653 -5.278 79.174 1.00 60.66 186 ASN A N 1
ATOM 1425 C CA . ASN A 1 186 ? -77.850 -6.053 78.812 1.00 60.66 186 ASN A CA 1
ATOM 1426 C C . ASN A 1 186 ? -78.198 -7.197 79.782 1.00 60.66 186 ASN A C 1
ATOM 1428 O O . ASN A 1 186 ? -79.309 -7.710 79.722 1.00 60.66 186 ASN A O 1
ATOM 1432 N N . ILE A 1 187 ? -77.268 -7.634 80.636 1.00 64.12 187 ILE A N 1
ATOM 1433 C CA . ILE A 1 187 ? -77.512 -8.693 81.637 1.00 64.12 187 ILE A CA 1
ATOM 1434 C C . ILE A 1 187 ? -78.031 -8.106 82.964 1.00 64.12 187 ILE A C 1
ATOM 1436 O O . ILE A 1 187 ? -78.646 -8.822 83.748 1.00 64.12 187 ILE A O 1
ATOM 1440 N N . ASN A 1 188 ? -77.801 -6.813 83.219 1.00 54.31 188 ASN A N 1
ATOM 1441 C CA . ASN A 1 188 ? -78.207 -6.124 84.452 1.00 54.31 188 ASN A CA 1
ATOM 1442 C C . ASN A 1 188 ? -79.537 -5.346 84.321 1.00 54.31 188 ASN A C 1
ATOM 1444 O O . ASN A 1 188 ? -79.791 -4.438 85.116 1.00 54.31 188 ASN A O 1
ATOM 1448 N N . ILE A 1 189 ? -80.373 -5.701 83.338 1.00 53.75 189 ILE A N 1
ATOM 1449 C CA . ILE A 1 189 ? -81.759 -5.232 83.142 1.00 53.75 189 ILE A CA 1
ATOM 1450 C C . ILE A 1 189 ? -82.682 -6.444 83.257 1.00 53.75 189 ILE A C 1
ATOM 1452 O O . ILE A 1 189 ? -83.723 -6.321 83.939 1.00 53.75 189 ILE A O 1
#

Radius of gyration: 42.09 Å; chains: 1; bounding box: 102×28×114 Å

Foldseek 3Di:
DDQDDDPLCADPQPGSDPPDADDVQREGWQFDDPSRPHGQDPQFATRNSPDGAPDDPVCQRRHPGNCLQVPPWHRWQADDRSRPHGQDPQFTTTNSPDGAPDDPVQQDSRPGGPPPPPPVVPDPPPPVPVVVVVVVVVVVVVVVVVVVVVVVVVVVVVVVVVVVVVVVVVVVVVVVVVVVVVVVVVVVD

pLDDT: mean 70.74, std 17.56, range [26.86, 97.12]

Secondary structure (DSSP, 8-state):
------TTS-BTTTBS-TTS---TT-PPTTEESTTS-EEPPTTEESGGG-EE-SS-GGG-BTTTBTTTTT-SSPPTTEESTTT-EEPPTTEESGGG-EE--S-GGGEETTTEE--TT--------SSSSHHHHHHHHHHHHHHHHHHHHHHHHHHHHHHHHHHHHHHHHHHHHHHHHHHHHHHHHHH--